Protein AF-A0A943V1W3-F1 (afdb_monomer)

Sequence (317 aa):
MARSIIDPITRIEGHLRAEMEVTDGVVTDAWVSGGCFRGMELVVRDRTPEDAAYIVQRICGVCPVSHAHASSIAAEKAYGISIPNNARIIRNLIEGSQFLHSHILWFYNLAGLDYVNPLNALSADAAAAYDLAGELGTPSTDFVGLQDRLKKFAENGQLSIFSGNWFDTGEYNLTPEADLILTAHYLEALQMQGKASEIAGLLGGKMPHIMTIVPGGTAFVPTEEKLDDLKGLVDELYNWVANTMIPDTLAVAKFYPEAATFGKGVGRYGAWGVFERPSMEMNDRYLPAGVLDENFNISDVDESKITEYVGRSWYEG

Mean predicted aligned error: 3.81 Å

InterPro domains:
  IPR001501 Nickel-dependent hydrogenase, large subunit [PF00374] (38-316)
  IPR018194 Nickel-dependent hydrogenase, large subunit, nickel binding site [PS00507] (38-63)
  IPR029014 [NiFe]-hydrogenase, large subunit [G3DSA:1.10.645.10] (1-317)
  IPR029014 [NiFe]-hydrogenase, large subunit [SSF56762] (5-317)
  IPR050867 [NiFe]/[NiFeSe] hydrogenase large subunit [PTHR42958] (2-316)

Foldseek 3Di:
DDKDKCFAPPLDPAGKIKIFDDDPNDTPDMDMDGPDDDPLVVVCPPPDLQVNLQSQLVVDQLQSLVSSVVSQVVNCVVVVADADPVLLVLSLQLNVLSVLLNVLCCCQVRCVLVAADLLLLLPDDLVVLCVVCVVLQADDDPLVVQSVVSVVCVVVVCVDVCPPHPNVVPPHQDHSSLNSLSVVVSVVSVVLSVLSQVLSCLSQVGGPRGDQRHHRGGPDDDDPVSVVVSVVSCVVSVVCCVRHVVSNVVVSCVRCVVVVVDDCPPQKDWDQEDSADPVSDSCHHPGGGWIQDNVRDTDHDDPVPDDDDDPVHPDDD

Solvent-accessible surface area (backbone atoms only — not comparable to full-atom values): 17931 Å² total; per-residue (Å²): 118,46,81,49,75,42,74,74,50,72,70,62,86,81,45,42,34,42,37,35,37,32,45,97,92,38,79,78,46,76,47,78,45,78,70,72,85,83,54,64,79,65,69,43,57,96,49,55,55,55,57,34,11,57,55,47,15,70,76,32,78,80,62,13,60,62,38,23,49,55,39,16,53,52,41,17,62,76,69,71,55,81,55,54,71,67,31,52,52,51,51,37,51,40,49,48,22,47,51,51,20,46,51,46,42,39,50,38,76,35,52,29,66,81,60,43,42,67,74,50,17,65,74,34,53,54,69,57,27,52,55,48,23,61,76,53,54,31,71,78,74,68,52,59,62,48,40,56,50,48,46,56,42,57,74,66,70,66,49,66,94,59,55,91,64,73,78,84,72,75,81,64,63,59,51,29,30,54,14,41,55,52,45,50,49,42,62,51,40,63,55,53,27,47,52,22,36,46,52,21,16,73,57,16,76,32,60,71,61,53,71,23,59,36,53,74,34,54,74,60,76,88,47,73,69,58,51,52,52,47,48,55,56,50,53,53,53,50,51,45,41,66,42,35,56,51,26,47,54,54,45,54,47,70,55,43,64,68,61,80,77,54,84,76,75,88,51,60,50,76,37,70,40,49,49,72,38,97,81,67,41,56,84,46,27,76,40,61,39,27,28,32,42,76,83,67,49,79,42,79,70,59,77,89,75,68,82,88,85,41,96,90,48,101,58,90,129

pLDDT: mean 95.8, std 2.93, range [66.75, 98.62]

Secondary structure (DSSP, 8-state):
-EEEEE-SPPSSSS-EEEEEEEETTEEEEEEEEE-----HHHHTTT--HHHHHHHGGGG-SSSHHHHHHHHHHHHHHHHT----HHHHHHHHHHHHHHHHHHHHIIIIIIIGGGT--TTGGGG--HHHHHHHHHHHTPPP--HHHHHHHHHHHHHT---GGGTT--TTSS-----HHHHHHHHHHHHHHHHHHHHHHHHHHHHHSSSSS-SSEETTEES----HHHHHHHHHHHHHHHHHIIIIIHHHHHHHHHH-GGGGGS--TTS-EEEEEEEE-TT--TTSEEEEEEEE-TT--EE---GGG-----TTTTS--

Nearest PDB structures (foldseek):
  7nem-assembly1_L-2  TM=9.477E-01  e=7.601E-22  Escherichia coli K-12
  6gam-assembly1_M  TM=9.491E-01  e=1.658E-21  Escherichia coli K-12
  6g7m-assembly1_M  TM=9.453E-01  e=1.214E-21  Escherichia coli K-12
  5xvb-assembly1_L  TM=9.377E-01  e=2.150E-21  Citrobacter sp. S-77
  6en9-assembly1_M  TM=9.372E-01  e=3.260E-21  Escherichia coli

Radius of gyration: 22.61 Å; Cα contacts (8 Å, |Δi|>4): 426; chains: 1; bounding box: 56×53×53 Å

Organism: NCBI:txid626934

Structure (mmCIF, N/CA/C/O backbone):
data_AF-A0A943V1W3-F1
#
_entry.id   AF-A0A943V1W3-F1
#
loop_
_atom_site.group_PDB
_atom_site.id
_atom_site.type_symbol
_atom_site.label_atom_id
_atom_site.label_alt_id
_atom_site.label_comp_id
_atom_site.label_asym_id
_atom_site.label_entity_id
_atom_site.label_seq_id
_atom_site.pdbx_PDB_ins_code
_atom_site.Cartn_x
_atom_site.Cartn_y
_atom_site.Cartn_z
_atom_site.occupancy
_atom_site.B_iso_or_equiv
_atom_site.auth_seq_id
_atom_site.auth_comp_id
_atom_site.auth_asym_id
_atom_site.auth_atom_id
_atom_site.pdbx_PDB_model_num
ATOM 1 N N . MET A 1 1 ? -1.996 -29.684 -20.821 1.00 66.75 1 MET A N 1
ATOM 2 C CA . MET A 1 1 ? -2.261 -29.363 -19.409 1.00 66.75 1 MET A CA 1
ATOM 3 C C . MET A 1 1 ? -0.967 -29.514 -18.626 1.00 66.75 1 MET A C 1
ATOM 5 O O . MET A 1 1 ? -0.444 -30.620 -18.532 1.00 66.75 1 MET A O 1
ATOM 9 N N . ALA A 1 2 ? -0.425 -28.405 -18.138 1.00 84.56 2 ALA A N 1
ATOM 10 C CA . ALA A 1 2 ? 0.685 -28.366 -17.195 1.00 84.56 2 ALA A CA 1
ATOM 11 C C . ALA A 1 2 ? 0.153 -27.887 -15.838 1.00 84.56 2 ALA A C 1
ATOM 13 O O . ALA A 1 2 ? -0.726 -27.030 -15.799 1.00 84.56 2 ALA A O 1
ATOM 14 N N . ARG A 1 3 ? 0.670 -28.439 -14.737 1.00 92.50 3 ARG A N 1
ATOM 15 C CA . ARG A 1 3 ? 0.405 -27.925 -13.389 1.00 92.50 3 ARG A CA 1
ATOM 16 C C . ARG A 1 3 ? 1.580 -27.050 -12.980 1.00 92.50 3 ARG A C 1
ATOM 18 O O . ARG A 1 3 ? 2.700 -27.552 -12.899 1.00 92.50 3 ARG A O 1
ATOM 25 N N . SER A 1 4 ? 1.316 -25.777 -12.721 1.00 95.31 4 SER A N 1
ATOM 26 C CA . SER A 1 4 ? 2.311 -24.816 -12.245 1.00 95.31 4 SER A CA 1
ATOM 27 C C . SER A 1 4 ? 2.032 -24.476 -10.787 1.00 95.31 4 SER A C 1
ATOM 29 O O . SER A 1 4 ? 0.879 -24.391 -10.366 1.00 95.31 4 SER A O 1
ATOM 31 N N . ILE A 1 5 ? 3.093 -24.317 -10.002 1.00 97.31 5 ILE A N 1
ATOM 32 C CA . ILE A 1 5 ? 3.014 -24.025 -8.570 1.00 97.31 5 ILE A CA 1
ATOM 33 C C . ILE A 1 5 ? 3.945 -22.850 -8.292 1.00 97.31 5 ILE A C 1
ATOM 35 O O . ILE A 1 5 ? 5.113 -22.893 -8.673 1.00 97.31 5 ILE A O 1
ATOM 39 N N . ILE A 1 6 ? 3.425 -21.829 -7.616 1.00 96.75 6 ILE A N 1
ATOM 40 C CA . ILE A 1 6 ? 4.194 -20.694 -7.108 1.00 96.75 6 ILE A CA 1
ATOM 41 C C . ILE A 1 6 ? 4.138 -20.760 -5.583 1.00 96.75 6 ILE A C 1
ATOM 43 O O . ILE A 1 6 ? 3.105 -20.486 -4.966 1.00 96.75 6 ILE A O 1
ATOM 47 N N . ASP A 1 7 ? 5.253 -21.190 -4.998 1.00 96.81 7 ASP A N 1
ATOM 48 C CA . ASP A 1 7 ? 5.443 -21.343 -3.559 1.00 96.81 7 ASP A CA 1
ATOM 49 C C . ASP A 1 7 ? 6.944 -21.175 -3.240 1.00 96.81 7 ASP A C 1
ATOM 51 O O . ASP A 1 7 ? 7.742 -22.039 -3.621 1.00 96.81 7 ASP A O 1
ATOM 55 N N . PRO A 1 8 ? 7.366 -20.065 -2.611 1.00 96.06 8 PRO A N 1
ATOM 56 C CA . PRO A 1 8 ? 6.530 -19.006 -2.043 1.00 96.06 8 PRO A CA 1
ATOM 57 C C . PRO A 1 8 ? 6.023 -17.999 -3.089 1.00 96.06 8 PRO A C 1
ATOM 59 O O . PRO A 1 8 ? 6.731 -17.669 -4.041 1.00 96.06 8 PRO A O 1
ATOM 62 N N . ILE A 1 9 ? 4.844 -17.415 -2.852 1.00 97.06 9 ILE A N 1
ATOM 63 C CA . ILE A 1 9 ? 4.505 -16.108 -3.436 1.00 97.06 9 ILE A CA 1
ATOM 64 C C . ILE A 1 9 ? 5.273 -15.039 -2.654 1.00 97.06 9 ILE A C 1
ATOM 66 O O . ILE A 1 9 ? 5.109 -14.904 -1.442 1.00 97.06 9 ILE A O 1
ATOM 70 N N . THR A 1 10 ? 6.149 -14.309 -3.342 1.00 96.62 10 THR A N 1
ATOM 71 C CA . THR A 1 10 ? 6.979 -13.246 -2.757 1.00 96.62 10 THR A CA 1
ATOM 72 C C . THR A 1 10 ? 6.355 -11.866 -2.978 1.00 96.62 10 THR A C 1
ATOM 74 O O . THR A 1 10 ? 5.346 -11.744 -3.667 1.00 96.62 10 THR A O 1
ATOM 77 N N . ARG A 1 11 ? 6.938 -10.820 -2.364 1.00 96.81 11 ARG A N 1
ATOM 78 C CA . ARG A 1 11 ? 6.432 -9.427 -2.410 1.00 96.81 11 ARG A CA 1
ATOM 79 C C . ARG A 1 11 ? 4.976 -9.285 -1.938 1.00 96.81 11 ARG A C 1
ATOM 81 O O . ARG A 1 11 ? 4.245 -8.403 -2.370 1.00 96.81 11 ARG A O 1
ATOM 88 N N . ILE A 1 12 ? 4.586 -10.121 -0.982 1.00 97.56 12 ILE A N 1
ATOM 89 C CA . ILE A 1 12 ? 3.339 -10.023 -0.222 1.00 97.56 12 ILE A CA 1
ATOM 90 C C . ILE A 1 12 ? 3.652 -10.085 1.274 1.00 97.56 12 ILE A C 1
ATOM 92 O O . ILE A 1 12 ? 4.764 -10.441 1.673 1.00 97.56 12 ILE A O 1
ATOM 96 N N . GLU A 1 13 ? 2.667 -9.768 2.108 1.00 97.69 13 GLU A N 1
ATOM 97 C CA . GLU A 1 13 ? 2.734 -10.100 3.530 1.00 97.69 13 GLU A CA 1
ATOM 98 C C . GLU A 1 13 ? 2.359 -11.574 3.746 1.00 97.69 13 GLU A C 1
ATOM 100 O O . GLU A 1 13 ? 1.448 -12.101 3.105 1.00 97.69 13 GLU A O 1
ATOM 105 N N . GLY A 1 14 ? 3.069 -12.240 4.657 1.00 96.81 14 GLY A N 1
ATOM 106 C CA . GLY A 1 14 ? 2.730 -13.586 5.099 1.00 96.81 14 GLY A CA 1
ATOM 107 C C . GLY A 1 14 ? 3.120 -14.697 4.122 1.00 96.81 14 GLY A C 1
ATOM 108 O O . GLY A 1 14 ? 4.175 -14.668 3.490 1.00 96.81 14 GLY A O 1
ATOM 109 N N . HIS A 1 15 ? 2.290 -15.741 4.084 1.00 98.12 15 HIS A N 1
ATOM 110 C CA . HIS A 1 15 ? 2.577 -16.991 3.385 1.00 98.12 15 HIS A CA 1
ATOM 111 C C . HIS A 1 15 ? 1.399 -17.371 2.501 1.00 98.12 15 HIS A C 1
ATOM 113 O O . HIS A 1 15 ? 0.306 -17.647 3.004 1.00 98.12 15 HIS A O 1
ATOM 119 N N . LEU A 1 16 ? 1.640 -17.429 1.197 1.00 98.25 16 LEU A N 1
ATOM 120 C CA . LEU A 1 16 ? 0.640 -17.804 0.213 1.00 98.25 16 LEU A CA 1
ATOM 121 C C . LEU A 1 16 ? 1.257 -18.747 -0.815 1.00 98.25 16 LEU A C 1
ATOM 123 O O . LEU A 1 16 ? 2.401 -18.570 -1.240 1.00 98.25 16 LEU A O 1
ATOM 127 N N . ARG A 1 17 ? 0.458 -19.729 -1.214 1.00 98.00 17 ARG A N 1
ATOM 128 C CA . ARG A 1 17 ? 0.755 -20.683 -2.274 1.00 98.00 17 ARG A CA 1
ATOM 129 C C . ARG A 1 17 ? -0.329 -20.575 -3.334 1.00 98.00 17 ARG A C 1
ATOM 131 O O . ARG A 1 17 ? -1.509 -20.631 -2.987 1.00 98.00 17 ARG A O 1
ATOM 138 N N . ALA A 1 18 ? 0.068 -20.472 -4.599 1.00 98.00 18 ALA A N 1
ATOM 139 C CA . ALA A 1 18 ? -0.842 -20.606 -5.732 1.00 98.00 18 ALA A CA 1
ATOM 140 C C . ALA A 1 18 ? -0.483 -21.841 -6.555 1.00 98.00 18 ALA A C 1
ATOM 142 O O . ALA A 1 18 ? 0.675 -22.067 -6.908 1.00 98.00 18 ALA A O 1
ATOM 143 N N . GLU A 1 19 ? -1.495 -22.627 -6.885 1.00 97.94 19 GLU A N 1
ATOM 144 C CA . GLU A 1 19 ? -1.411 -23.727 -7.833 1.00 97.94 19 GLU A CA 1
ATOM 145 C C . GLU A 1 19 ? -2.352 -23.445 -8.989 1.00 97.94 19 GLU A C 1
ATOM 147 O O . GLU A 1 19 ? -3.458 -22.958 -8.774 1.00 97.94 19 GLU A O 1
ATOM 152 N N . MET A 1 20 ? -1.927 -23.754 -10.207 1.00 97.75 20 MET A N 1
ATOM 153 C CA . MET A 1 20 ? -2.716 -23.490 -11.401 1.00 97.75 20 MET A CA 1
ATOM 154 C C . MET A 1 20 ? -2.598 -24.634 -12.402 1.00 97.75 20 MET A C 1
ATOM 156 O O . MET A 1 20 ? -1.524 -25.218 -12.586 1.00 97.75 20 MET A O 1
ATOM 160 N N . GLU A 1 21 ? -3.703 -24.935 -13.070 1.00 97.88 21 GLU A N 1
ATOM 161 C CA . GLU A 1 21 ? -3.710 -25.739 -14.286 1.00 97.88 21 GLU A CA 1
ATOM 162 C C . GLU A 1 21 ? -3.635 -24.813 -15.494 1.00 97.88 21 GLU A C 1
ATOM 164 O O . GLU A 1 21 ? -4.409 -23.865 -15.608 1.00 97.88 21 GLU A O 1
ATOM 169 N N . VAL A 1 22 ? -2.700 -25.094 -16.401 1.00 96.50 22 VAL A N 1
ATOM 170 C CA . VAL A 1 22 ? -2.456 -24.292 -17.601 1.00 96.50 22 VAL A CA 1
ATOM 171 C C . VAL A 1 22 ? -2.647 -25.150 -18.845 1.00 96.50 22 VAL A C 1
ATOM 173 O O . VAL A 1 22 ? -2.014 -26.203 -19.009 1.00 96.50 22 VAL A O 1
ATOM 176 N N . THR A 1 23 ? -3.505 -24.689 -19.747 1.00 96.50 23 THR A N 1
ATOM 177 C CA . THR A 1 23 ? -3.749 -25.304 -21.053 1.00 96.50 23 THR A CA 1
ATOM 178 C C . THR A 1 23 ? -3.594 -24.244 -22.132 1.00 96.50 23 THR A C 1
ATOM 180 O O . THR A 1 23 ? -4.227 -23.199 -22.064 1.00 96.50 23 THR A O 1
ATOM 183 N N . ASP A 1 24 ? -2.699 -24.497 -23.091 1.00 93.75 24 ASP A N 1
ATOM 184 C CA . ASP A 1 24 ? -2.403 -23.599 -24.215 1.00 93.75 24 ASP A CA 1
ATOM 185 C C . ASP A 1 24 ? -2.078 -22.154 -23.789 1.00 93.75 24 ASP A C 1
ATOM 187 O O . ASP A 1 24 ? -2.522 -21.186 -24.397 1.00 93.75 24 ASP A O 1
ATOM 191 N N . GLY A 1 25 ? -1.305 -22.015 -22.705 1.00 89.62 25 GLY A N 1
ATOM 192 C CA . GLY A 1 25 ? -0.905 -20.717 -22.147 1.00 89.62 25 GLY A CA 1
ATOM 193 C C . GLY A 1 25 ? -1.975 -20.024 -21.296 1.00 89.62 25 GLY A C 1
ATOM 194 O O . GLY A 1 25 ? -1.708 -18.962 -20.747 1.00 89.62 25 GLY A O 1
ATOM 195 N N . VAL A 1 26 ? -3.160 -20.620 -21.135 1.00 92.75 26 VAL A N 1
ATOM 196 C CA . VAL A 1 26 ? -4.273 -20.057 -20.359 1.00 92.75 26 VAL A CA 1
ATOM 197 C C . VAL A 1 26 ? -4.463 -20.834 -19.059 1.00 92.75 26 VAL A C 1
ATOM 199 O O . VAL A 1 26 ? -4.503 -22.066 -19.062 1.00 92.75 26 VAL A O 1
ATOM 202 N N . VAL A 1 27 ? -4.607 -20.116 -17.941 1.00 95.19 27 VAL A N 1
ATOM 203 C CA . VAL A 1 27 ? -4.983 -20.710 -16.650 1.00 95.19 27 VAL A CA 1
ATOM 204 C C . VAL A 1 27 ? -6.441 -21.172 -16.715 1.00 95.19 27 VAL A C 1
ATOM 206 O O . VAL A 1 27 ? -7.343 -20.358 -16.903 1.00 95.19 27 VAL A O 1
ATOM 209 N N . THR A 1 28 ? -6.673 -22.476 -16.570 1.00 96.06 28 THR A N 1
ATOM 210 C CA . THR A 1 28 ? -8.010 -23.094 -16.619 1.00 96.06 28 THR A CA 1
ATOM 211 C C . THR A 1 28 ? -8.589 -23.391 -15.243 1.00 96.06 28 THR A C 1
ATOM 213 O O . THR A 1 28 ? -9.807 -23.464 -15.110 1.00 96.06 28 THR A O 1
ATOM 216 N N . ASP A 1 29 ? -7.737 -23.551 -14.231 1.00 96.75 29 ASP A N 1
ATOM 217 C CA . ASP A 1 29 ? -8.142 -23.681 -12.831 1.00 96.75 29 ASP A CA 1
ATOM 218 C C . ASP A 1 29 ? -7.030 -23.150 -11.914 1.00 96.75 29 ASP A C 1
ATOM 220 O O . ASP A 1 29 ? -5.855 -23.145 -12.301 1.00 96.75 29 ASP A O 1
ATOM 224 N N . ALA A 1 30 ? -7.394 -22.679 -10.722 1.00 96.38 30 ALA A N 1
ATOM 225 C CA . ALA A 1 30 ? -6.460 -22.116 -9.756 1.00 96.38 30 ALA A CA 1
ATOM 226 C C . ALA A 1 30 ? -6.895 -22.371 -8.307 1.00 96.38 30 ALA A C 1
ATOM 228 O O . ALA A 1 30 ? -8.057 -22.204 -7.935 1.00 96.38 30 ALA A O 1
ATOM 229 N N . TRP A 1 31 ? -5.924 -22.696 -7.457 1.00 97.06 31 TRP A N 1
ATOM 230 C CA . TRP A 1 31 ? -6.098 -22.884 -6.021 1.00 97.06 31 TRP A CA 1
ATOM 231 C C . TRP A 1 31 ? -5.124 -21.993 -5.273 1.00 97.06 31 TRP A C 1
ATOM 233 O O . TRP A 1 31 ? -3.925 -21.999 -5.548 1.00 97.06 31 TRP A O 1
ATOM 243 N N . VAL A 1 32 ? -5.644 -21.254 -4.299 1.00 96.75 32 VAL A N 1
ATOM 244 C CA . VAL A 1 32 ? -4.858 -20.366 -3.446 1.00 96.75 32 VAL A CA 1
ATOM 245 C C . VAL A 1 32 ? -4.997 -20.833 -2.005 1.00 96.75 32 VAL A C 1
ATOM 247 O O . VAL A 1 32 ? -6.110 -20.967 -1.499 1.00 96.75 32 VAL A O 1
ATOM 250 N N . SER A 1 33 ? -3.864 -21.070 -1.349 1.00 97.25 33 SER A N 1
ATOM 251 C CA . SER A 1 33 ? -3.804 -21.623 0.004 1.00 97.25 33 SER A CA 1
ATOM 252 C C . SER A 1 33 ? -2.963 -20.728 0.908 1.00 97.25 33 SER A C 1
ATOM 254 O O . SER A 1 33 ? -1.797 -20.456 0.612 1.00 97.25 33 SER A O 1
ATOM 256 N N . GLY A 1 34 ? -3.544 -20.290 2.027 1.00 96.56 34 GLY A N 1
ATOM 257 C CA . GLY A 1 34 ? -2.823 -19.571 3.078 1.00 96.56 34 GLY A CA 1
ATOM 258 C C . GLY A 1 34 ? -1.914 -20.515 3.866 1.00 96.56 34 GLY A C 1
ATOM 259 O O . GLY A 1 34 ? -2.354 -21.561 4.335 1.00 96.56 34 GLY A O 1
ATOM 260 N N . GLY A 1 35 ? -0.642 -20.152 4.017 1.00 92.31 35 GLY A N 1
ATOM 261 C CA . GLY A 1 35 ? 0.382 -20.996 4.644 1.00 92.31 35 GLY A CA 1
ATOM 262 C C . GLY A 1 35 ? 0.617 -20.736 6.134 1.00 92.31 35 GLY A C 1
ATOM 263 O O . GLY A 1 35 ? 1.568 -21.274 6.694 1.00 92.31 35 GLY A O 1
ATOM 264 N N . CYS A 1 36 ? -0.183 -19.884 6.783 1.00 94.94 36 CYS A N 1
ATOM 265 C CA . CYS A 1 36 ? 0.060 -19.455 8.160 1.00 94.94 36 CYS A CA 1
ATOM 266 C C . CYS A 1 36 ? -1.232 -19.287 8.960 1.00 94.94 36 CYS A C 1
ATOM 268 O O . CYS A 1 36 ? -2.195 -18.683 8.497 1.00 94.94 36 CYS A O 1
ATOM 270 N N . PHE A 1 37 ? -1.210 -19.771 10.202 1.00 96.88 37 PHE A N 1
ATOM 271 C CA . PHE A 1 37 ? -2.255 -19.556 11.194 1.00 96.88 37 PHE A CA 1
ATOM 272 C C . PHE A 1 37 ? -1.619 -19.285 12.558 1.00 96.88 37 PHE A C 1
ATOM 274 O O . PHE A 1 37 ? -0.699 -19.985 12.978 1.00 96.88 37 PHE A O 1
ATOM 281 N N . ARG A 1 38 ? -2.121 -18.264 13.260 1.00 97.81 38 ARG A N 1
ATOM 282 C CA . ARG A 1 38 ? -1.676 -17.902 14.620 1.00 97.81 38 ARG A CA 1
ATOM 283 C C . ARG A 1 38 ? -2.795 -17.909 15.660 1.00 97.81 38 ARG A C 1
ATOM 285 O O . ARG A 1 38 ? -2.503 -17.805 16.845 1.00 97.81 38 ARG A O 1
ATOM 292 N N . GLY A 1 39 ? -4.056 -18.022 15.233 1.00 96.81 39 GLY A N 1
ATOM 293 C CA . GLY A 1 39 ? -5.212 -18.105 16.129 1.00 96.81 39 GLY A CA 1
ATOM 294 C C . GLY A 1 39 ? -5.430 -16.875 17.002 1.00 96.81 39 GLY A C 1
ATOM 295 O O . GLY A 1 39 ? -5.694 -17.026 18.190 1.00 96.81 39 GLY A O 1
ATOM 296 N N . MET A 1 40 ? -5.326 -15.662 16.446 1.00 97.12 40 MET A N 1
ATOM 297 C CA . MET A 1 40 ? -5.446 -14.434 17.247 1.00 97.12 40 MET A CA 1
ATOM 298 C C . MET A 1 40 ? -6.794 -14.326 17.977 1.00 97.12 40 MET A C 1
ATOM 300 O O . MET A 1 40 ? -6.838 -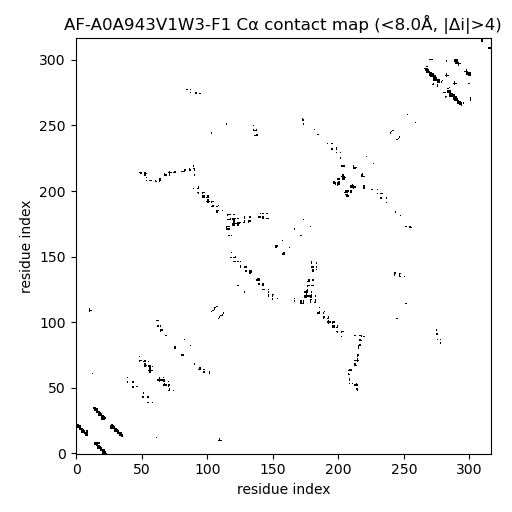13.856 19.107 1.00 97.12 40 MET A O 1
ATOM 304 N N . GLU A 1 41 ? -7.868 -14.847 17.383 1.00 97.12 41 GLU A N 1
ATOM 305 C CA . GLU A 1 41 ? -9.197 -14.972 18.002 1.00 97.12 41 GLU A CA 1
ATOM 306 C C . GLU A 1 41 ? -9.175 -15.818 19.282 1.00 97.12 41 GLU A C 1
ATOM 308 O O . GLU A 1 41 ? -9.896 -15.534 20.234 1.00 97.12 41 GLU A O 1
ATOM 313 N N . LEU A 1 42 ? -8.327 -16.851 19.328 1.00 97.31 42 LEU A N 1
ATOM 314 C CA . LEU A 1 42 ? -8.117 -17.679 20.517 1.00 97.31 42 LEU A CA 1
ATOM 315 C C . LEU A 1 42 ? -7.296 -16.923 21.564 1.00 97.31 42 LEU A C 1
ATOM 317 O O . LEU A 1 42 ? -7.582 -17.017 22.754 1.00 97.31 42 LEU A O 1
ATOM 321 N N . VAL A 1 43 ? -6.288 -16.167 21.121 1.00 97.88 43 VAL A N 1
ATOM 322 C CA . VAL A 1 43 ? -5.372 -15.411 21.992 1.00 97.88 43 VAL A CA 1
ATOM 323 C C . VAL A 1 43 ? -6.099 -14.316 22.775 1.00 97.88 43 VAL A C 1
ATOM 325 O O . VAL A 1 43 ? -5.743 -14.050 23.928 1.00 97.88 43 VAL A O 1
ATOM 328 N N . VAL A 1 44 ? -7.103 -13.683 22.163 1.00 97.62 44 VAL A N 1
ATOM 329 C CA . VAL A 1 44 ? -7.875 -12.598 22.789 1.00 97.62 44 VAL A CA 1
ATOM 330 C C . VAL A 1 44 ? -9.025 -13.079 23.674 1.00 97.62 44 VAL A C 1
ATOM 332 O O . VAL A 1 44 ? -9.665 -12.252 24.321 1.00 97.62 44 VAL A O 1
ATOM 335 N N . ARG A 1 45 ? -9.281 -14.393 23.760 1.00 97.69 45 ARG A N 1
ATOM 336 C CA . ARG A 1 45 ? -10.256 -14.932 24.720 1.00 97.69 45 ARG A CA 1
ATOM 337 C C . ARG A 1 45 ? -9.856 -14.550 26.142 1.00 97.69 45 ARG A C 1
ATOM 339 O O . ARG A 1 45 ? -8.679 -14.601 26.497 1.00 97.69 45 ARG A O 1
ATOM 346 N N . ASP A 1 46 ? -10.850 -14.151 26.929 1.00 96.44 46 ASP A N 1
ATOM 347 C CA . ASP A 1 46 ? -10.704 -13.745 28.332 1.00 96.44 46 ASP A CA 1
ATOM 348 C C . ASP A 1 46 ? -9.719 -12.579 28.568 1.00 96.44 46 ASP A C 1
ATOM 350 O O . ASP A 1 46 ? -9.275 -12.342 29.694 1.00 96.44 46 ASP A O 1
ATOM 354 N N . ARG A 1 47 ? -9.373 -11.824 27.516 1.00 97.25 47 ARG A N 1
ATOM 355 C CA . ARG A 1 47 ? -8.625 -10.564 27.617 1.00 97.25 47 ARG A CA 1
ATOM 356 C C . ARG A 1 47 ? -9.585 -9.402 27.803 1.00 97.25 47 ARG A C 1
ATOM 358 O O . ARG A 1 47 ? -10.717 -9.439 27.322 1.00 97.25 47 ARG A O 1
ATOM 365 N N . THR A 1 48 ? -9.123 -8.348 28.469 1.00 97.06 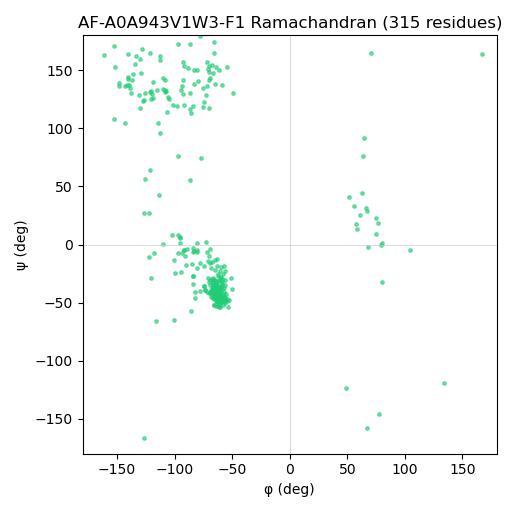48 THR A N 1
ATOM 366 C CA . THR A 1 48 ? -9.899 -7.107 28.493 1.00 97.06 48 THR A CA 1
ATOM 367 C C . THR A 1 48 ? -9.876 -6.465 27.100 1.00 97.06 48 THR A C 1
ATOM 369 O O . THR A 1 48 ? -8.929 -6.692 26.336 1.00 97.06 48 THR A O 1
ATOM 372 N N . PRO A 1 49 ? -10.886 -5.667 26.722 1.00 96.06 49 PRO A N 1
ATOM 373 C CA . PRO A 1 49 ? -10.901 -5.048 25.399 1.00 96.06 49 PRO A CA 1
ATOM 374 C C . PRO A 1 49 ? -9.738 -4.083 25.130 1.00 96.06 49 PRO A C 1
ATOM 376 O O . PRO A 1 49 ? -9.337 -3.915 23.978 1.00 96.06 49 PRO A O 1
ATOM 379 N N . GLU A 1 50 ? -9.155 -3.487 26.170 1.00 94.81 50 GLU A N 1
ATOM 380 C CA . GLU A 1 50 ? -7.937 -2.678 26.070 1.00 94.81 50 GLU A CA 1
ATOM 381 C C . GLU A 1 50 ? -6.733 -3.537 25.667 1.00 94.81 50 GLU A C 1
ATOM 383 O O . GLU A 1 50 ? -6.011 -3.191 24.730 1.00 94.81 50 GLU A O 1
ATOM 388 N N . ASP A 1 51 ? -6.550 -4.689 26.318 1.00 96.81 51 ASP A N 1
ATOM 389 C CA . ASP A 1 51 ? -5.504 -5.648 25.959 1.00 96.81 51 ASP A CA 1
ATOM 390 C C . ASP A 1 51 ? -5.728 -6.203 24.547 1.00 96.81 51 ASP A C 1
ATOM 392 O O . ASP A 1 51 ? -4.785 -6.302 23.757 1.00 96.81 51 ASP A O 1
ATOM 396 N N . ALA A 1 52 ? -6.978 -6.524 24.199 1.00 97.38 52 ALA A N 1
ATOM 397 C CA . ALA A 1 52 ? -7.337 -7.019 22.874 1.00 97.38 52 ALA A CA 1
ATOM 398 C C . ALA A 1 52 ? -6.923 -6.027 21.776 1.00 97.38 52 ALA A C 1
ATOM 400 O O . ALA A 1 52 ? -6.271 -6.439 20.814 1.00 97.38 52 ALA A O 1
ATOM 401 N N . ALA A 1 53 ? -7.186 -4.726 21.958 1.00 96.25 53 ALA A N 1
ATOM 402 C CA . ALA A 1 53 ? -6.815 -3.682 21.001 1.00 96.25 53 ALA A CA 1
ATOM 403 C C . ALA A 1 53 ? -5.300 -3.590 20.752 1.00 96.25 53 ALA A C 1
ATOM 405 O O . ALA A 1 53 ? -4.877 -3.238 19.650 1.00 96.25 53 ALA A O 1
ATOM 406 N N . TYR A 1 54 ? -4.459 -3.951 21.725 1.00 96.75 54 TYR A N 1
ATOM 407 C CA . TYR A 1 54 ? -3.013 -4.055 21.515 1.00 96.75 54 TYR A CA 1
ATOM 408 C C . TYR A 1 54 ? -2.597 -5.384 20.889 1.00 96.75 54 TYR A C 1
ATOM 410 O O . TYR A 1 54 ? -1.730 -5.405 20.008 1.00 96.75 54 TYR A O 1
ATOM 418 N N . ILE A 1 55 ? -3.192 -6.492 21.324 1.00 97.75 55 ILE A N 1
ATOM 419 C CA . ILE A 1 55 ? -2.854 -7.838 20.851 1.00 97.75 55 ILE A CA 1
ATOM 420 C C . ILE A 1 55 ? -3.161 -7.975 19.356 1.00 97.75 55 ILE A C 1
ATOM 422 O O . ILE A 1 55 ? -2.288 -8.370 18.583 1.00 97.75 55 ILE A O 1
ATOM 426 N N . VAL A 1 56 ? -4.359 -7.584 18.918 1.00 97.88 56 VAL A N 1
ATOM 427 C CA . VAL A 1 56 ? -4.812 -7.772 17.527 1.00 97.88 56 VAL A CA 1
ATOM 428 C C . VAL A 1 56 ? -4.057 -6.923 16.511 1.00 97.88 56 VAL A C 1
ATOM 430 O O . VAL A 1 56 ? -3.976 -7.302 15.349 1.00 97.88 56 VAL A O 1
ATOM 433 N N . GLN A 1 57 ? -3.387 -5.845 16.923 1.00 97.38 57 GLN A N 1
ATOM 434 C CA . GLN A 1 57 ? -2.452 -5.142 16.035 1.00 97.38 57 GLN A CA 1
ATOM 435 C C . GLN A 1 57 ? -1.337 -6.049 15.527 1.00 97.38 57 GLN A C 1
ATOM 437 O O . GLN A 1 57 ? -0.767 -5.781 14.478 1.00 97.38 57 GLN A O 1
ATOM 442 N N . ARG A 1 58 ? -0.999 -7.113 16.265 1.00 97.81 58 ARG A N 1
ATOM 443 C CA . ARG A 1 58 ? 0.034 -8.070 15.863 1.00 97.81 58 ARG A CA 1
ATOM 444 C C . ARG A 1 58 ? -0.507 -9.078 14.858 1.00 97.81 58 ARG A C 1
ATOM 446 O O . ARG A 1 58 ? 0.252 -9.939 14.430 1.00 97.81 58 ARG A O 1
ATOM 453 N N . ILE A 1 59 ? -1.776 -8.986 14.443 1.00 98.31 59 ILE A N 1
ATOM 454 C CA . ILE A 1 59 ? -2.270 -9.722 13.275 1.00 98.31 59 ILE A CA 1
ATOM 455 C C . ILE A 1 59 ? -1.464 -9.318 12.041 1.00 98.31 59 ILE A C 1
ATOM 457 O O . ILE A 1 59 ? -1.088 -10.199 11.285 1.00 98.31 59 ILE A O 1
ATOM 461 N N . CYS A 1 60 ? -1.094 -8.052 11.872 1.00 98.19 60 CYS A N 1
ATOM 462 C CA . CYS A 1 60 ? -0.274 -7.658 10.734 1.00 98.19 60 CYS A CA 1
ATOM 463 C C . CYS A 1 60 ? 0.646 -6.490 11.089 1.00 98.19 60 CYS A C 1
ATOM 465 O O . CYS A 1 60 ? 0.217 -5.531 11.722 1.00 98.19 60 CYS A O 1
ATOM 467 N N . GLY A 1 61 ? 1.911 -6.559 10.668 1.00 97.25 61 GLY A N 1
ATOM 468 C CA . GLY A 1 61 ? 2.861 -5.445 10.774 1.00 97.25 61 GLY A CA 1
ATOM 469 C C . GLY A 1 61 ? 2.707 -4.399 9.665 1.00 97.25 61 GLY A C 1
ATOM 470 O O . GLY A 1 61 ? 3.107 -3.255 9.866 1.00 97.25 61 GLY A O 1
ATOM 471 N N . VAL A 1 62 ? 2.080 -4.766 8.540 1.00 97.50 62 VAL A N 1
ATOM 472 C CA . VAL A 1 62 ? 1.811 -3.868 7.403 1.00 97.50 62 VAL A CA 1
ATOM 473 C C . VAL A 1 62 ? 0.560 -3.025 7.652 1.00 97.50 62 VAL A C 1
ATOM 475 O O . VAL A 1 62 ? 0.626 -1.808 7.521 1.00 97.50 62 VAL A O 1
ATOM 478 N N . CYS A 1 63 ? -0.545 -3.627 8.115 1.00 97.50 63 CYS A N 1
ATOM 479 C CA . CYS A 1 63 ? -1.804 -2.933 8.430 1.00 97.50 63 CYS A CA 1
ATOM 480 C C . CYS A 1 63 ? -2.202 -2.911 9.936 1.00 97.50 63 CYS A C 1
ATOM 482 O O . CYS A 1 63 ? -3.378 -3.082 10.258 1.00 97.50 63 CYS A O 1
ATOM 484 N N . PRO A 1 64 ? -1.292 -2.668 10.910 1.00 97.94 64 PRO A N 1
ATOM 485 C CA . PRO A 1 64 ? -1.622 -2.786 12.336 1.00 97.94 64 PRO A CA 1
ATOM 486 C C . PRO A 1 64 ? -2.695 -1.818 12.842 1.00 97.94 64 PRO A C 1
ATOM 488 O O . PRO A 1 64 ? -3.469 -2.183 13.724 1.00 97.94 64 PRO A O 1
ATOM 491 N N . VAL A 1 65 ? -2.737 -0.588 12.321 1.00 98.00 65 VAL A N 1
ATOM 492 C CA . VAL A 1 65 ? -3.655 0.463 12.796 1.00 98.00 65 VAL A CA 1
ATOM 493 C C . VAL A 1 65 ? -5.115 0.039 12.638 1.00 98.00 65 VAL A C 1
ATOM 495 O O . VAL A 1 65 ? -5.881 0.143 13.595 1.00 98.00 65 VAL A O 1
ATOM 498 N N . SER A 1 66 ? -5.477 -0.524 11.485 1.00 97.25 66 SER A N 1
ATOM 499 C CA . SER A 1 66 ? -6.851 -0.928 11.188 1.00 97.25 66 SER A CA 1
ATOM 500 C C . SER A 1 66 ? -7.352 -1.998 12.166 1.00 97.25 66 SER A C 1
ATOM 502 O O . SER A 1 66 ? -8.499 -1.942 12.606 1.00 97.25 66 SER A O 1
ATOM 504 N N . HIS A 1 67 ? -6.481 -2.918 12.606 1.00 98.12 67 HIS A N 1
ATOM 505 C CA . HIS A 1 67 ? -6.819 -3.884 13.656 1.00 98.12 67 HIS A CA 1
ATOM 506 C C . HIS A 1 67 ? -7.052 -3.212 15.018 1.00 98.12 67 HIS A C 1
ATOM 508 O O . HIS A 1 67 ? -8.020 -3.547 15.705 1.00 98.12 67 HIS A O 1
ATOM 514 N N . ALA A 1 68 ? -6.207 -2.246 15.404 1.00 97.12 68 ALA A N 1
ATOM 515 C CA . ALA A 1 68 ? -6.400 -1.476 16.639 1.00 97.12 68 ALA A CA 1
ATOM 516 C C . ALA A 1 68 ? -7.738 -0.723 16.626 1.00 97.12 68 ALA A C 1
ATOM 518 O O . ALA A 1 68 ? -8.484 -0.746 17.610 1.00 97.12 68 ALA A O 1
ATOM 519 N N . HIS A 1 69 ? -8.039 -0.065 15.501 1.00 96.31 69 HIS A N 1
ATOM 520 C CA . HIS A 1 69 ? -9.279 0.672 15.291 1.00 96.31 69 HIS A CA 1
ATOM 521 C C . HIS A 1 69 ? -10.495 -0.230 15.373 1.00 96.31 69 HIS A C 1
ATOM 523 O O . HIS A 1 69 ? -11.377 0.040 16.185 1.00 96.31 69 HIS A O 1
ATOM 529 N N . ALA A 1 70 ? -10.527 -1.310 14.591 1.00 96.62 70 ALA A N 1
ATOM 530 C CA . ALA A 1 70 ? -11.653 -2.234 14.584 1.00 96.62 70 ALA A CA 1
ATOM 531 C C . ALA A 1 70 ? -11.929 -2.787 15.990 1.00 96.62 70 ALA A C 1
ATOM 533 O O . ALA A 1 70 ? -13.068 -2.759 16.452 1.00 96.62 70 ALA A O 1
ATOM 534 N N . SER A 1 71 ? -10.882 -3.194 16.716 1.00 97.75 71 SER A N 1
ATOM 535 C CA . SER A 1 71 ? -11.017 -3.704 18.083 1.00 97.75 71 SER A CA 1
ATOM 536 C C . SER A 1 71 ? -11.502 -2.648 19.073 1.00 97.75 71 SER A C 1
ATOM 538 O O . SER A 1 71 ? -12.333 -2.949 19.927 1.00 97.75 71 SER A O 1
ATOM 540 N N . SER A 1 72 ? -11.008 -1.411 18.972 1.00 97.31 72 SER A N 1
ATOM 541 C CA . SER A 1 72 ? -11.415 -0.331 19.878 1.00 97.31 72 SER A CA 1
ATOM 542 C C . SER A 1 72 ? -12.855 0.105 19.625 1.00 97.31 72 SER A C 1
ATOM 544 O O . SER A 1 72 ? -13.610 0.278 20.576 1.00 97.31 72 SER A O 1
ATOM 546 N N . ILE A 1 73 ? -13.260 0.211 18.356 1.00 95.88 73 ILE A N 1
ATOM 547 C CA . ILE A 1 73 ? -14.635 0.547 17.962 1.00 95.88 73 ILE A CA 1
ATOM 548 C C . ILE A 1 73 ? -15.601 -0.565 18.391 1.00 95.88 73 ILE A C 1
ATOM 550 O O . ILE A 1 73 ? -16.677 -0.274 18.910 1.00 95.88 73 ILE A O 1
ATOM 554 N N . ALA A 1 74 ? -15.225 -1.837 18.223 1.00 96.19 74 ALA A N 1
ATOM 555 C CA . ALA A 1 74 ? -16.039 -2.966 18.675 1.00 96.19 74 ALA A CA 1
ATOM 556 C C . ALA A 1 74 ? -16.251 -2.943 20.199 1.00 96.19 74 ALA A C 1
ATOM 558 O O . ALA A 1 74 ? -17.378 -3.090 20.673 1.00 96.19 74 ALA A O 1
ATOM 559 N N . ALA A 1 75 ? -15.186 -2.691 20.964 1.00 97.44 75 ALA A N 1
ATOM 560 C CA . ALA A 1 75 ? -15.254 -2.553 22.415 1.00 97.44 75 ALA A CA 1
ATOM 561 C C . ALA A 1 75 ? -16.117 -1.360 22.857 1.00 97.44 75 ALA A C 1
ATOM 563 O O . ALA A 1 75 ? -16.931 -1.479 23.769 1.00 97.44 75 ALA A O 1
ATOM 564 N N . GLU A 1 76 ? -15.969 -0.213 22.193 1.00 97.31 76 GLU A N 1
ATOM 565 C CA . GLU A 1 76 ? -16.752 0.993 22.467 1.00 97.31 76 GLU A CA 1
ATOM 566 C C . GLU A 1 76 ? -18.240 0.771 22.225 1.00 97.31 76 GLU A C 1
ATOM 568 O O . GLU A 1 76 ? -19.050 1.117 23.084 1.00 97.31 76 GLU A O 1
ATOM 573 N N . LYS A 1 77 ? -18.601 0.121 21.111 1.00 94.94 77 LYS A N 1
ATOM 574 C CA . LYS A 1 77 ? -19.984 -0.287 20.838 1.00 94.94 77 LYS A CA 1
ATOM 575 C C . LYS A 1 77 ? -20.511 -1.227 21.925 1.00 94.94 77 LYS A C 1
ATOM 577 O O . LYS A 1 77 ? -21.616 -1.015 22.417 1.00 94.94 77 LYS A O 1
ATOM 582 N N . ALA A 1 78 ? -19.722 -2.221 22.340 1.00 96.50 78 ALA A N 1
ATOM 583 C CA . ALA A 1 78 ? -20.119 -3.178 23.375 1.00 96.50 78 ALA A CA 1
ATOM 584 C C . ALA A 1 78 ? -20.332 -2.526 24.755 1.00 96.50 78 ALA A C 1
ATOM 586 O O . ALA A 1 78 ? -21.231 -2.925 25.493 1.00 96.50 78 ALA A O 1
ATOM 587 N N . TYR A 1 79 ? -19.534 -1.511 25.097 1.00 96.62 79 TYR A N 1
ATOM 588 C CA . TYR A 1 79 ? -19.639 -0.780 26.363 1.00 96.62 79 TYR A CA 1
ATOM 589 C C . TYR A 1 79 ? -20.542 0.460 26.315 1.00 96.62 79 TYR A C 1
ATOM 591 O O . TYR A 1 79 ? -20.757 1.089 27.351 1.00 96.62 79 TYR A O 1
ATOM 599 N N . GLY A 1 80 ? -21.076 0.830 25.148 1.00 96.25 80 GLY A N 1
ATOM 600 C CA . GLY A 1 80 ? -21.856 2.059 24.980 1.00 96.25 80 GLY A CA 1
ATOM 601 C C . GLY A 1 80 ? -21.025 3.334 25.169 1.00 96.25 80 GLY A C 1
ATOM 602 O O . GLY A 1 80 ? -21.536 4.344 25.650 1.00 96.25 80 GLY A O 1
ATOM 603 N N . ILE A 1 81 ? -19.735 3.289 24.829 1.00 96.25 81 ILE A N 1
ATOM 604 C CA . ILE A 1 81 ? -18.811 4.420 24.952 1.00 96.25 81 ILE A CA 1
ATOM 605 C C . ILE A 1 81 ? -18.884 5.279 23.688 1.00 96.25 81 ILE A C 1
ATOM 607 O O . ILE A 1 81 ? -18.727 4.788 22.574 1.00 96.25 81 ILE A O 1
ATOM 611 N N . SER A 1 82 ? -19.044 6.589 23.865 1.00 95.94 82 SER A N 1
ATOM 612 C CA . SER A 1 82 ? -18.866 7.577 22.798 1.00 95.94 82 SER A CA 1
ATOM 613 C C . SER A 1 82 ? -17.561 8.336 23.002 1.00 95.94 82 SER A C 1
ATOM 615 O O . SER A 1 82 ? -17.321 8.895 24.073 1.00 95.94 82 SER A O 1
ATOM 617 N N . ILE A 1 83 ? -16.716 8.374 21.972 1.00 96.88 83 ILE A N 1
ATOM 618 C CA . ILE A 1 83 ? -15.436 9.083 22.039 1.00 96.88 83 ILE A CA 1
ATOM 619 C C . ILE A 1 83 ? -15.611 10.583 21.749 1.00 96.88 83 ILE A C 1
ATOM 621 O O . ILE A 1 83 ? -16.471 10.966 20.953 1.00 96.88 83 ILE A O 1
ATOM 625 N N . PRO A 1 84 ? -14.769 11.461 22.322 1.00 95.94 84 PRO A N 1
ATOM 626 C CA . PRO A 1 84 ? -14.748 12.871 21.946 1.00 95.94 84 PRO A CA 1
ATOM 627 C C . PRO A 1 84 ? -14.388 13.069 20.466 1.00 95.94 84 PRO A C 1
ATOM 629 O O . PRO A 1 84 ? -13.568 12.339 19.907 1.00 95.94 84 PRO A O 1
ATOM 632 N N . ASN A 1 85 ? -14.904 14.134 19.845 1.00 96.31 85 ASN A N 1
ATOM 633 C CA . ASN A 1 85 ? -14.635 14.443 18.434 1.00 96.31 85 ASN A CA 1
ATOM 634 C C . ASN A 1 85 ? -13.132 14.573 18.110 1.00 96.31 85 ASN A C 1
ATOM 636 O O . ASN A 1 85 ? -12.695 14.161 17.038 1.00 96.31 85 ASN A O 1
ATOM 640 N N . ASN A 1 86 ? -12.325 15.091 19.038 1.00 95.94 86 ASN A N 1
ATOM 641 C CA . ASN A 1 86 ? -10.876 15.190 18.839 1.00 95.94 86 ASN A CA 1
ATOM 642 C C . ASN A 1 86 ? -10.215 13.807 18.750 1.00 95.94 86 ASN A C 1
ATOM 644 O O . ASN A 1 86 ? -9.333 13.609 17.919 1.00 95.94 86 ASN A O 1
ATOM 648 N N . ALA A 1 87 ? -10.679 12.832 19.541 1.00 96.94 87 ALA A N 1
ATOM 649 C CA . ALA A 1 87 ? -10.185 11.461 19.457 1.00 96.94 87 ALA A CA 1
ATOM 650 C C . ALA A 1 87 ? -10.546 10.821 18.110 1.00 96.94 87 ALA A C 1
ATOM 652 O O . ALA A 1 87 ? -9.692 10.186 17.497 1.00 96.94 87 ALA A O 1
ATOM 653 N N . ARG A 1 88 ? -11.766 11.054 17.601 1.00 97.38 88 ARG A N 1
ATOM 654 C CA . ARG A 1 88 ? -12.177 10.628 16.250 1.00 97.38 88 ARG A CA 1
ATOM 655 C C . ARG A 1 88 ? -11.253 11.198 15.170 1.00 97.38 88 ARG A C 1
ATOM 657 O O . ARG A 1 88 ? -10.817 10.467 14.288 1.00 97.38 88 ARG A O 1
ATOM 664 N N . ILE A 1 89 ? -10.941 12.494 15.239 1.00 97.50 89 ILE A N 1
ATOM 665 C CA . ILE A 1 89 ? -10.048 13.147 14.269 1.00 97.50 89 ILE A CA 1
ATOM 666 C C . ILE A 1 89 ? -8.652 12.521 14.316 1.00 97.50 89 ILE A C 1
ATOM 668 O O . ILE A 1 89 ? -8.129 12.150 13.272 1.00 97.50 89 ILE A O 1
ATOM 672 N N . ILE A 1 90 ? -8.071 12.346 15.507 1.00 97.44 90 ILE A N 1
ATOM 673 C CA . ILE A 1 90 ? -6.746 11.726 15.660 1.00 97.44 90 ILE A CA 1
ATOM 674 C C . ILE A 1 90 ? -6.743 10.292 15.118 1.00 97.44 90 ILE A C 1
ATOM 676 O O . ILE A 1 90 ? -5.831 9.933 14.381 1.00 97.44 90 ILE A O 1
ATOM 680 N N . ARG A 1 91 ? -7.780 9.494 15.405 1.00 97.50 91 ARG A N 1
ATOM 681 C CA . ARG A 1 91 ? -7.946 8.153 14.823 1.00 97.50 91 ARG A CA 1
ATOM 682 C C . ARG A 1 91 ? -7.950 8.192 13.297 1.00 97.50 91 ARG A C 1
ATOM 684 O O . ARG A 1 91 ? -7.178 7.477 12.669 1.00 97.50 91 ARG A O 1
ATOM 691 N N . ASN A 1 92 ? -8.731 9.086 12.693 1.00 98.06 92 ASN A N 1
ATOM 692 C CA . ASN A 1 92 ? -8.738 9.242 11.238 1.00 98.06 92 ASN A CA 1
ATOM 693 C C . ASN A 1 92 ? -7.361 9.636 10.685 1.00 98.06 92 ASN A C 1
ATOM 695 O O . ASN A 1 92 ? -6.975 9.135 9.636 1.00 98.06 92 ASN A O 1
ATOM 699 N N . LEU A 1 93 ? -6.613 10.500 11.376 1.00 97.69 93 LEU A N 1
ATOM 700 C CA . LEU A 1 93 ? -5.267 10.898 10.951 1.00 97.69 93 LEU A CA 1
ATOM 701 C C . LEU A 1 93 ? -4.270 9.730 11.027 1.00 97.69 93 LEU A C 1
ATOM 703 O O . LEU A 1 93 ? -3.470 9.565 10.110 1.00 97.69 93 LEU A O 1
ATOM 707 N N . ILE A 1 94 ? -4.350 8.890 12.067 1.00 97.94 94 ILE A N 1
ATOM 708 C CA . ILE A 1 94 ? -3.515 7.683 12.197 1.00 97.94 94 ILE A CA 1
ATOM 709 C C . ILE A 1 94 ? -3.888 6.634 11.134 1.00 97.94 94 ILE A C 1
ATOM 711 O O . ILE A 1 94 ? -3.010 6.010 10.545 1.00 97.94 94 ILE A O 1
ATOM 715 N N . GLU A 1 95 ? -5.180 6.434 10.851 1.00 97.88 95 GLU A N 1
ATOM 716 C CA . GLU A 1 95 ? -5.599 5.552 9.749 1.00 97.88 95 GLU A CA 1
ATOM 717 C C . GLU A 1 95 ? -5.136 6.121 8.400 1.00 97.88 95 GLU A C 1
ATOM 719 O O . GLU A 1 95 ? -4.687 5.379 7.535 1.00 97.88 95 GLU A O 1
ATOM 724 N N . GLY A 1 96 ? -5.179 7.445 8.230 1.00 97.75 96 GLY A N 1
ATOM 725 C CA . GLY A 1 96 ? -4.780 8.122 6.999 1.00 97.75 96 GLY A CA 1
ATOM 726 C C . GLY A 1 96 ? -3.291 7.961 6.711 1.00 97.75 96 GLY A C 1
ATOM 727 O O . GLY A 1 96 ? -2.909 7.668 5.580 1.00 97.75 96 GLY A O 1
ATOM 728 N N . SER A 1 97 ? -2.445 8.072 7.737 1.00 97.50 97 SER A N 1
ATOM 729 C CA . SER A 1 97 ? -1.012 7.824 7.584 1.00 97.50 97 SER A CA 1
ATOM 730 C C . SER A 1 97 ? -0.703 6.362 7.275 1.00 97.50 97 SER A C 1
ATOM 732 O O . SER A 1 97 ? 0.162 6.094 6.443 1.00 97.50 97 SER A O 1
ATOM 734 N N . GLN A 1 98 ? -1.454 5.418 7.852 1.00 97.06 98 GLN A N 1
ATOM 735 C CA . GLN A 1 98 ? -1.351 4.007 7.488 1.00 97.06 98 GLN A CA 1
ATOM 736 C C . GLN A 1 98 ? -1.778 3.744 6.038 1.00 97.06 98 GLN A C 1
ATOM 738 O O . GLN A 1 98 ? -1.119 2.983 5.331 1.00 97.06 98 GLN A O 1
ATOM 743 N N . PHE A 1 99 ? -2.860 4.377 5.579 1.00 97.19 99 PHE A N 1
ATOM 744 C CA . PHE A 1 99 ? -3.298 4.295 4.186 1.00 97.19 99 PHE A CA 1
ATOM 745 C C . PHE A 1 99 ? -2.178 4.738 3.246 1.00 97.19 99 PHE A C 1
ATOM 747 O O . PHE A 1 99 ? -1.819 3.990 2.337 1.00 97.19 99 PHE A O 1
ATOM 754 N N . LEU A 1 100 ? -1.582 5.904 3.512 1.00 97.31 100 LEU A N 1
ATOM 755 C CA . LEU A 1 100 ? -0.478 6.438 2.716 1.00 97.31 100 LEU A CA 1
ATOM 756 C C . LEU A 1 100 ? 0.740 5.507 2.745 1.00 97.31 100 LEU A C 1
ATOM 758 O O . LEU A 1 100 ? 1.219 5.112 1.686 1.00 97.31 100 LEU A O 1
ATOM 762 N N . HIS A 1 101 ? 1.194 5.088 3.930 1.00 98.12 101 HIS A N 1
ATOM 763 C CA . HIS A 1 101 ? 2.306 4.144 4.075 1.00 98.12 101 HIS A CA 1
ATOM 764 C C . HIS A 1 101 ? 2.066 2.865 3.260 1.00 98.12 101 HIS A C 1
ATOM 766 O O . HIS A 1 101 ? 2.892 2.494 2.426 1.00 98.12 101 HIS A O 1
ATOM 772 N N . SER A 1 102 ? 0.915 2.217 3.462 1.00 98.12 102 SER A N 1
ATOM 773 C CA . SER A 1 102 ? 0.614 0.929 2.842 1.00 98.12 102 SER A CA 1
ATOM 774 C C . SER A 1 102 ? 0.464 1.028 1.323 1.00 98.12 102 SER A C 1
ATOM 776 O O . SER A 1 102 ? 0.887 0.107 0.630 1.00 98.12 102 SER A O 1
ATOM 778 N N . HIS A 1 103 ? -0.119 2.107 0.791 1.00 98.31 103 HIS A N 1
ATOM 779 C CA . HIS A 1 103 ? -0.299 2.266 -0.658 1.00 98.31 103 HIS A CA 1
ATOM 780 C C . HIS A 1 103 ? 1.021 2.597 -1.361 1.00 98.31 103 HIS A C 1
ATOM 782 O O . HIS A 1 103 ? 1.285 2.047 -2.429 1.00 98.31 103 HIS A O 1
ATOM 788 N N . ILE A 1 104 ? 1.871 3.431 -0.751 1.00 98.62 104 ILE A N 1
ATOM 789 C CA . ILE A 1 104 ? 3.209 3.734 -1.280 1.00 98.62 104 ILE A CA 1
ATOM 790 C C . ILE A 1 104 ? 4.068 2.464 -1.285 1.00 98.62 104 ILE A C 1
ATOM 792 O O . ILE A 1 104 ? 4.647 2.117 -2.315 1.00 98.62 104 ILE A O 1
ATOM 796 N N . LEU A 1 105 ? 4.099 1.736 -0.159 1.00 98.19 105 LEU A N 1
ATOM 797 C CA . LEU A 1 105 ? 4.804 0.458 -0.045 1.00 98.19 105 LEU A CA 1
ATOM 798 C C . LEU A 1 105 ? 4.314 -0.540 -1.099 1.00 98.19 105 LEU A C 1
ATOM 800 O O . LEU A 1 105 ? 5.127 -1.174 -1.771 1.00 98.19 105 LEU A O 1
ATOM 804 N N . TRP A 1 106 ? 2.993 -0.682 -1.240 1.00 98.31 106 TRP A N 1
ATOM 805 C CA . TRP A 1 106 ? 2.404 -1.625 -2.180 1.00 98.31 106 TRP A CA 1
ATOM 806 C C . TRP A 1 106 ? 2.767 -1.290 -3.623 1.00 98.31 106 TRP A C 1
ATOM 808 O O . TRP A 1 106 ? 3.291 -2.154 -4.320 1.00 98.31 106 TRP A O 1
ATOM 818 N N . PHE A 1 107 ? 2.533 -0.053 -4.064 1.00 98.50 107 PHE A N 1
ATOM 819 C CA . PHE A 1 107 ? 2.722 0.314 -5.465 1.00 98.50 107 PHE A CA 1
ATOM 820 C C . PHE A 1 107 ? 4.181 0.173 -5.894 1.00 98.50 107 PHE A C 1
ATOM 822 O O . PHE A 1 107 ? 4.455 -0.458 -6.909 1.00 98.50 107 PHE A O 1
ATOM 829 N N . TYR A 1 108 ? 5.127 0.686 -5.105 1.00 98.50 108 TYR A N 1
ATOM 830 C CA . TYR A 1 108 ? 6.534 0.658 -5.494 1.00 98.50 108 TYR A CA 1
ATOM 831 C C . TYR A 1 108 ? 7.221 -0.648 -5.101 1.00 98.50 108 TYR A C 1
ATOM 833 O O . TYR A 1 108 ? 7.767 -1.341 -5.953 1.00 98.50 108 TYR A O 1
ATOM 841 N N . ASN A 1 109 ? 7.214 -1.003 -3.815 1.00 96.81 109 ASN A N 1
ATOM 842 C CA . ASN A 1 109 ? 8.103 -2.044 -3.293 1.00 96.81 109 ASN A CA 1
ATOM 843 C C . ASN A 1 109 ? 7.510 -3.455 -3.331 1.00 96.81 109 ASN A C 1
ATOM 845 O O . ASN A 1 109 ? 8.267 -4.422 -3.232 1.00 96.81 109 ASN A O 1
ATOM 849 N N . LEU A 1 110 ? 6.189 -3.582 -3.480 1.00 97.94 110 LEU A N 1
ATOM 850 C CA . LEU A 1 110 ? 5.536 -4.875 -3.658 1.00 97.94 110 LEU A CA 1
ATOM 851 C C . LEU A 1 110 ? 5.212 -5.123 -5.132 1.00 97.94 110 LEU A C 1
ATOM 853 O O . LEU A 1 110 ? 5.821 -6.000 -5.729 1.00 97.94 110 LEU A O 1
ATOM 857 N N . ALA A 1 111 ? 4.324 -4.339 -5.740 1.00 97.12 111 ALA A N 1
ATOM 858 C CA . ALA A 1 111 ? 3.839 -4.547 -7.105 1.00 97.12 111 ALA A CA 1
ATOM 859 C C . ALA A 1 111 ? 4.751 -3.953 -8.193 1.00 97.12 111 ALA A C 1
ATOM 861 O O . ALA A 1 111 ? 4.766 -4.449 -9.313 1.00 97.12 111 ALA A O 1
ATOM 862 N N . GLY A 1 112 ? 5.527 -2.908 -7.894 1.00 96.94 112 GLY A N 1
ATOM 863 C CA . GLY A 1 112 ? 6.217 -2.115 -8.920 1.00 96.94 112 GLY A CA 1
ATOM 864 C C . GLY A 1 112 ? 7.152 -2.924 -9.820 1.00 96.94 112 GLY A C 1
ATOM 865 O O . GLY A 1 112 ? 7.186 -2.706 -11.027 1.00 96.94 112 GLY A O 1
ATOM 866 N N . LEU A 1 113 ? 7.848 -3.918 -9.262 1.00 97.00 113 LEU A N 1
ATOM 867 C CA . LEU A 1 113 ? 8.764 -4.782 -10.019 1.00 97.00 113 LEU A CA 1
ATOM 868 C C . LEU A 1 113 ? 8.058 -5.779 -10.954 1.00 97.00 113 LEU A C 1
ATOM 870 O O . LEU A 1 113 ? 8.739 -6.442 -11.729 1.00 97.00 113 LEU A O 1
ATOM 874 N N . ASP A 1 114 ? 6.727 -5.884 -10.921 1.00 96.06 114 ASP A N 1
ATOM 875 C CA . ASP A 1 114 ? 5.961 -6.607 -11.950 1.00 96.06 114 ASP A CA 1
ATOM 876 C C . ASP A 1 114 ? 5.870 -5.822 -13.263 1.00 96.06 114 ASP A C 1
ATOM 878 O O . ASP A 1 114 ? 5.607 -6.407 -14.305 1.00 96.06 114 ASP A O 1
ATOM 882 N N . TYR A 1 115 ? 6.119 -4.511 -13.214 1.00 96.19 115 TYR A N 1
ATOM 883 C CA . TYR A 1 115 ? 5.970 -3.600 -14.349 1.00 96.19 115 TYR A CA 1
ATOM 884 C C . TYR A 1 115 ? 7.271 -2.891 -14.718 1.00 96.19 115 TYR A C 1
ATOM 886 O O . TYR A 1 115 ? 7.458 -2.526 -15.875 1.00 96.19 115 TYR A O 1
ATOM 894 N N . VAL A 1 116 ? 8.150 -2.680 -13.737 1.00 97.06 116 VAL A N 1
ATOM 895 C CA . VAL A 1 116 ? 9.404 -1.936 -13.871 1.00 97.06 116 VAL A CA 1
ATOM 896 C C . VAL A 1 116 ? 10.579 -2.899 -13.816 1.00 97.06 116 VAL A C 1
ATOM 898 O O . VAL A 1 116 ? 10.678 -3.720 -12.900 1.00 97.06 116 VAL A O 1
ATOM 901 N N . ASN A 1 117 ? 11.496 -2.760 -14.766 1.00 96.56 117 ASN A N 1
ATOM 902 C CA . ASN A 1 117 ? 12.732 -3.520 -14.861 1.00 96.56 117 ASN A CA 1
ATOM 903 C C . ASN A 1 117 ? 13.952 -2.608 -14.616 1.00 96.56 117 ASN A C 1
ATOM 905 O O . ASN A 1 117 ? 14.497 -2.015 -15.553 1.00 96.56 117 ASN A O 1
ATOM 909 N N . PRO A 1 118 ? 14.477 -2.551 -13.376 1.00 95.94 118 PRO A N 1
ATOM 910 C CA . PRO A 1 118 ? 15.655 -1.745 -13.055 1.00 95.94 118 PRO A CA 1
ATOM 911 C C . PRO A 1 118 ? 16.925 -2.101 -13.842 1.00 95.94 118 PRO A C 1
ATOM 913 O O . PRO A 1 118 ? 17.853 -1.295 -13.891 1.00 95.94 118 PRO A O 1
ATOM 916 N N . LEU A 1 119 ? 17.015 -3.299 -14.435 1.00 94.56 119 LEU A N 1
ATOM 917 C CA . LEU A 1 119 ? 18.169 -3.698 -15.247 1.00 94.56 119 LEU A CA 1
ATOM 918 C C . LEU A 1 119 ? 18.060 -3.204 -16.694 1.00 94.56 119 LEU A C 1
ATOM 920 O O . LEU A 1 119 ? 19.087 -2.951 -17.319 1.00 94.56 119 LEU A O 1
ATOM 924 N N . ASN A 1 120 ? 16.847 -3.001 -17.211 1.00 96.00 120 ASN A N 1
ATOM 925 C CA . ASN A 1 120 ? 16.637 -2.387 -18.525 1.00 96.00 120 ASN A CA 1
ATOM 926 C C . ASN A 1 120 ? 17.068 -0.910 -18.532 1.00 96.00 120 ASN A C 1
ATOM 928 O O . ASN A 1 120 ? 17.651 -0.429 -19.502 1.00 96.00 120 ASN A O 1
ATOM 932 N N . ALA A 1 121 ? 16.914 -0.219 -17.396 1.00 96.44 121 ALA A N 1
ATOM 933 C CA . ALA A 1 121 ? 17.363 1.164 -17.195 1.00 96.44 121 ALA A CA 1
ATOM 934 C C . ALA A 1 121 ? 18.875 1.390 -17.435 1.00 96.44 121 ALA A C 1
ATOM 936 O O . ALA A 1 121 ? 19.321 2.522 -17.654 1.00 96.44 121 ALA A O 1
ATOM 937 N N . LEU A 1 122 ? 19.691 0.327 -17.426 1.00 95.00 122 LEU A N 1
ATOM 938 C CA . LEU A 1 122 ? 21.123 0.398 -17.740 1.00 95.00 122 LEU A CA 1
ATOM 939 C C . LEU A 1 122 ? 21.393 0.873 -19.173 1.00 95.00 122 LEU A C 1
ATOM 941 O O . LEU A 1 122 ? 22.453 1.449 -19.433 1.00 95.00 122 LEU A O 1
ATOM 945 N N . SER A 1 123 ? 20.446 0.629 -20.079 1.00 96.00 123 SER A N 1
ATOM 946 C CA . SER A 1 123 ? 20.521 0.993 -21.494 1.00 96.00 123 SER A CA 1
ATOM 947 C C . SER A 1 123 ? 19.850 2.328 -21.824 1.00 96.00 123 SER A C 1
ATOM 949 O O . SER A 1 123 ? 19.845 2.707 -22.991 1.00 96.00 123 SER A O 1
ATOM 951 N N . ALA A 1 124 ? 19.308 3.036 -20.831 1.00 97.56 124 ALA A N 1
ATOM 952 C CA . ALA A 1 124 ? 18.607 4.299 -21.042 1.00 97.56 124 ALA A CA 1
ATOM 953 C C . ALA A 1 124 ? 19.528 5.429 -21.523 1.00 97.56 124 ALA A C 1
ATOM 955 O O . ALA A 1 124 ? 20.683 5.535 -21.095 1.00 97.56 124 ALA A O 1
ATOM 956 N N . ASP A 1 125 ? 18.997 6.334 -22.338 1.00 97.19 125 ASP A N 1
ATOM 957 C CA . ASP A 1 125 ? 19.579 7.662 -22.520 1.00 97.19 125 ASP A CA 1
ATOM 958 C C . ASP A 1 125 ? 19.049 8.598 -21.424 1.00 97.19 125 ASP A C 1
ATOM 960 O O . ASP A 1 125 ? 17.865 8.930 -21.371 1.00 97.19 125 ASP A O 1
ATOM 964 N N . ALA A 1 126 ? 19.936 9.044 -20.531 1.00 94.38 126 ALA A N 1
ATOM 965 C CA . ALA A 1 126 ? 19.554 9.912 -19.422 1.00 94.38 126 ALA A CA 1
ATOM 966 C C . ALA A 1 126 ? 18.965 11.257 -19.886 1.00 94.38 126 ALA A C 1
ATOM 968 O O . ALA A 1 126 ? 18.096 11.790 -19.203 1.00 94.38 126 ALA A O 1
ATOM 969 N N . ALA A 1 127 ? 19.397 11.802 -21.031 1.00 95.00 127 ALA A N 1
ATOM 970 C CA . ALA A 1 127 ? 18.819 13.031 -21.573 1.00 95.00 127 ALA A CA 1
ATOM 971 C C . ALA A 1 127 ? 17.377 12.792 -22.040 1.00 95.00 127 ALA A C 1
ATOM 973 O O . ALA A 1 127 ? 16.482 13.550 -21.672 1.00 95.00 127 ALA A O 1
ATOM 974 N N . ALA A 1 128 ? 17.140 11.688 -22.753 1.00 97.81 128 ALA A N 1
ATOM 975 C CA . ALA A 1 128 ? 15.798 11.299 -23.178 1.00 97.81 128 ALA A CA 1
ATOM 976 C C . ALA A 1 128 ? 14.880 10.965 -21.988 1.00 97.81 128 ALA A C 1
ATOM 978 O O . ALA A 1 128 ? 13.681 11.225 -22.047 1.00 97.81 128 ALA A O 1
ATOM 979 N N . ALA A 1 129 ? 15.428 10.449 -20.882 1.00 97.81 129 ALA A N 1
ATOM 980 C CA . ALA A 1 129 ? 14.670 10.227 -19.652 1.00 97.81 129 ALA A CA 1
ATOM 981 C C . ALA A 1 129 ? 14.161 11.536 -19.020 1.00 97.81 129 ALA A C 1
ATOM 983 O O . ALA A 1 129 ? 13.042 11.568 -18.512 1.00 97.81 129 ALA A O 1
ATOM 984 N N . TYR A 1 130 ? 14.929 12.631 -19.081 1.00 98.00 130 TYR A N 1
ATOM 985 C CA . TYR A 1 130 ? 14.444 13.944 -18.633 1.00 98.00 130 TYR A CA 1
ATOM 986 C C . TYR A 1 130 ? 13.278 14.451 -19.485 1.00 98.00 130 TYR A C 1
ATOM 988 O O . TYR A 1 130 ? 12.282 14.924 -18.935 1.00 98.00 130 TYR A O 1
ATOM 996 N N . ASP A 1 131 ? 13.378 14.312 -20.808 1.00 97.81 131 ASP A N 1
ATOM 997 C CA . ASP A 1 131 ? 12.307 14.711 -21.725 1.00 97.81 131 ASP A CA 1
ATOM 998 C C . ASP A 1 131 ? 11.042 13.865 -21.489 1.00 97.81 131 ASP A C 1
ATOM 1000 O O . ASP A 1 131 ? 9.950 14.409 -21.301 1.00 97.81 131 ASP A O 1
ATOM 1004 N N . LEU A 1 132 ? 11.197 12.540 -21.384 1.00 97.94 132 LEU A N 1
ATOM 1005 C CA . LEU A 1 132 ? 10.094 11.611 -21.139 1.00 97.94 132 LEU A CA 1
ATOM 1006 C C . LEU A 1 132 ? 9.416 11.846 -19.781 1.00 97.94 132 LEU A C 1
ATOM 1008 O O . LEU A 1 132 ? 8.192 11.776 -19.700 1.00 97.94 132 LEU A O 1
ATOM 1012 N N . ALA A 1 133 ? 10.168 12.160 -18.721 1.00 97.62 133 ALA A N 1
ATOM 1013 C CA . ALA A 1 133 ? 9.583 12.516 -17.425 1.00 97.62 133 ALA A CA 1
ATOM 1014 C C . ALA A 1 133 ? 8.640 13.726 -17.555 1.00 97.62 133 ALA A C 1
ATOM 1016 O O . ALA A 1 133 ? 7.520 13.705 -17.039 1.00 97.62 133 ALA A O 1
ATOM 1017 N N . GLY A 1 134 ? 9.049 14.740 -18.328 1.00 97.06 134 GLY A N 1
ATOM 1018 C CA . GLY A 1 134 ? 8.214 15.897 -18.651 1.00 97.06 134 GLY A CA 1
ATOM 1019 C C . GLY A 1 134 ? 6.941 15.531 -19.423 1.00 97.06 134 GLY A C 1
ATOM 1020 O O . GLY A 1 134 ? 5.863 16.029 -19.098 1.00 97.06 134 GLY A O 1
ATOM 1021 N N . GLU A 1 135 ? 7.035 14.629 -20.403 1.00 97.19 135 GLU A N 1
ATOM 1022 C CA . GLU A 1 135 ? 5.884 14.140 -21.181 1.00 97.19 135 GLU A CA 1
ATOM 1023 C C . GLU A 1 135 ? 4.910 13.291 -20.350 1.00 97.19 135 GLU A C 1
ATOM 1025 O O . GLU A 1 135 ? 3.687 13.358 -20.525 1.00 97.19 135 GLU A O 1
ATOM 1030 N N . LEU A 1 136 ? 5.443 12.481 -19.436 1.00 96.06 136 LEU A N 1
ATOM 1031 C CA . LEU A 1 136 ? 4.666 11.645 -18.527 1.00 96.06 136 LEU A CA 1
ATOM 1032 C C . LEU A 1 136 ? 4.074 12.441 -17.355 1.00 96.06 136 LEU A C 1
ATOM 1034 O O . LEU A 1 136 ? 3.133 11.962 -16.721 1.00 96.06 136 LEU A O 1
ATOM 1038 N N . GLY A 1 137 ? 4.568 13.657 -17.110 1.00 96.81 137 GLY A N 1
ATOM 1039 C CA . GLY A 1 137 ? 4.147 14.508 -16.000 1.00 96.81 137 GLY A CA 1
ATOM 1040 C C . GLY A 1 137 ? 4.692 14.049 -14.648 1.00 96.81 137 GLY A C 1
ATOM 1041 O O . GLY A 1 137 ? 4.089 14.361 -13.624 1.00 96.81 137 GLY A O 1
ATOM 1042 N N . THR A 1 138 ? 5.796 13.299 -14.641 1.00 96.88 138 THR A N 1
ATOM 1043 C CA . THR A 1 138 ? 6.495 12.864 -13.423 1.00 96.88 138 THR A CA 1
ATOM 1044 C C . THR A 1 138 ? 7.600 13.868 -13.082 1.00 96.88 138 THR A C 1
ATOM 1046 O O . THR A 1 138 ? 8.104 14.565 -13.971 1.00 96.88 138 THR A O 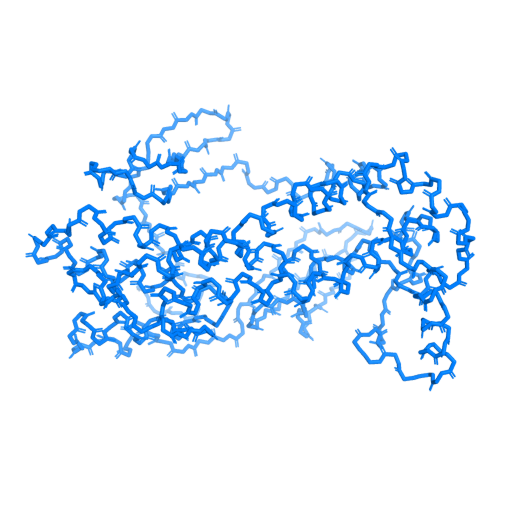1
ATOM 1049 N N . PRO A 1 139 ? 8.053 13.956 -11.820 1.00 96.00 139 PRO A N 1
ATOM 1050 C CA . PRO A 1 139 ? 9.209 14.770 -11.498 1.00 96.00 139 PRO A CA 1
ATOM 1051 C C . PRO A 1 139 ? 10.470 14.176 -12.123 1.00 96.00 139 PRO A C 1
ATOM 1053 O O . PRO A 1 139 ? 10.582 12.977 -12.376 1.00 96.00 139 PRO A O 1
ATOM 1056 N N . SER A 1 140 ? 11.436 15.052 -12.363 1.00 94.94 140 SER A N 1
ATOM 1057 C CA . SER A 1 140 ? 12.792 14.663 -12.730 1.00 94.94 140 SER A CA 1
ATOM 1058 C C . SER A 1 140 ? 13.666 14.567 -11.484 1.00 94.94 140 SER A C 1
ATOM 1060 O O . SER A 1 140 ? 13.573 15.409 -10.590 1.00 94.94 140 SER A O 1
ATOM 1062 N N . THR A 1 141 ? 14.556 13.578 -11.453 1.00 93.06 141 THR A N 1
ATOM 1063 C CA . THR A 1 141 ? 15.550 13.399 -10.382 1.00 93.06 141 THR A CA 1
ATOM 1064 C C . THR A 1 141 ? 16.962 13.299 -10.978 1.00 93.06 141 THR A C 1
ATOM 1066 O O . THR A 1 141 ? 17.182 13.649 -12.139 1.00 93.06 141 THR A O 1
ATOM 1069 N N . ASP A 1 142 ? 17.962 12.871 -10.205 1.00 95.75 142 ASP A N 1
ATOM 1070 C CA . ASP A 1 142 ? 19.318 12.627 -10.717 1.00 95.75 142 ASP A CA 1
ATOM 1071 C C . ASP A 1 142 ? 19.391 11.294 -11.491 1.00 95.75 142 ASP A C 1
ATOM 1073 O O . ASP A 1 142 ? 19.909 10.287 -11.001 1.00 95.75 142 ASP A O 1
ATOM 1077 N N . PHE A 1 143 ? 18.838 11.278 -12.709 1.00 97.25 143 PHE A N 1
ATOM 1078 C CA . PHE A 1 143 ? 18.809 10.092 -13.570 1.00 97.25 143 PHE A CA 1
ATOM 1079 C C . PHE A 1 143 ? 20.210 9.634 -13.984 1.00 97.25 143 PHE A C 1
ATOM 1081 O O . PHE A 1 143 ? 20.463 8.431 -14.062 1.00 97.25 143 PHE A O 1
ATOM 1088 N N . VAL A 1 144 ? 21.145 10.569 -14.181 1.00 96.31 144 VAL A N 1
ATOM 1089 C CA . VAL A 1 144 ? 22.542 10.250 -14.514 1.00 96.31 144 VAL A CA 1
ATOM 1090 C C . VAL A 1 144 ? 23.214 9.528 -13.344 1.00 96.31 144 VAL A C 1
ATOM 1092 O O . VAL A 1 144 ? 23.749 8.431 -13.517 1.00 96.31 144 VAL A O 1
ATOM 1095 N N . GLY A 1 145 ? 23.137 10.099 -12.138 1.00 96.44 145 GLY A N 1
ATOM 1096 C CA . GLY A 1 145 ? 23.710 9.492 -10.939 1.00 96.44 145 GLY A CA 1
ATOM 1097 C C . GLY A 1 145 ? 23.069 8.148 -10.590 1.00 96.44 145 GLY A C 1
ATOM 1098 O O . GLY A 1 145 ? 23.767 7.210 -10.186 1.00 96.44 145 GLY A O 1
ATOM 1099 N N . LEU A 1 146 ? 21.753 8.011 -10.792 1.00 96.50 146 LEU A N 1
ATOM 1100 C CA . LEU A 1 146 ? 21.060 6.736 -10.624 1.00 96.50 146 LEU A CA 1
ATOM 1101 C C . LEU A 1 146 ? 21.557 5.685 -11.618 1.00 96.50 146 LEU A C 1
ATOM 1103 O O . LEU A 1 146 ? 21.870 4.568 -11.203 1.00 96.50 146 LEU A O 1
ATOM 1107 N N . GLN A 1 147 ? 21.663 6.023 -12.902 1.00 95.06 147 GLN A N 1
ATOM 1108 C CA . GLN A 1 147 ? 22.135 5.077 -13.906 1.00 95.06 147 GLN A CA 1
ATOM 1109 C C . GLN A 1 147 ? 23.559 4.594 -13.593 1.00 95.06 147 GLN A C 1
ATOM 1111 O O . GLN A 1 147 ? 23.832 3.394 -13.661 1.00 95.06 147 GLN A O 1
ATOM 1116 N N . ASP A 1 148 ? 24.454 5.491 -13.174 1.00 95.38 148 ASP A N 1
ATOM 1117 C CA . ASP A 1 148 ? 25.809 5.129 -12.745 1.00 95.38 148 ASP A CA 1
ATOM 1118 C C . ASP A 1 148 ? 25.806 4.198 -11.524 1.00 95.38 148 ASP A C 1
ATOM 1120 O O . ASP A 1 148 ? 26.608 3.261 -11.433 1.00 95.38 148 ASP A O 1
ATOM 1124 N N . ARG A 1 149 ? 24.893 4.428 -10.574 1.00 95.31 149 ARG A N 1
ATOM 1125 C CA . ARG A 1 149 ? 24.705 3.549 -9.414 1.00 95.31 149 ARG A CA 1
ATOM 1126 C C . ARG A 1 149 ? 24.207 2.166 -9.836 1.00 95.31 149 ARG A C 1
ATOM 1128 O O . ARG A 1 149 ? 24.727 1.174 -9.324 1.00 95.31 149 ARG A O 1
ATOM 1135 N N . LEU A 1 150 ? 23.243 2.091 -10.755 1.00 94.56 150 LEU A N 1
ATOM 1136 C CA . LEU A 1 150 ? 22.710 0.829 -11.278 1.00 94.56 150 LEU A CA 1
ATOM 1137 C C . LEU A 1 150 ? 23.774 0.048 -12.059 1.00 94.56 150 LEU A C 1
ATOM 1139 O O . LEU A 1 150 ? 23.901 -1.156 -11.853 1.00 94.56 150 LEU A O 1
ATOM 1143 N N . LYS A 1 151 ? 24.599 0.720 -12.874 1.00 94.56 151 LYS A N 1
ATOM 1144 C CA . LYS A 1 151 ? 25.724 0.096 -13.596 1.00 94.56 151 LYS A CA 1
ATOM 1145 C C . LYS A 1 151 ? 26.700 -0.577 -12.637 1.00 94.56 151 LYS A C 1
ATOM 1147 O O . LYS A 1 151 ? 26.942 -1.773 -12.755 1.00 94.56 151 LYS A O 1
ATOM 1152 N N . LYS A 1 152 ? 27.168 0.146 -11.613 1.00 94.69 152 LYS A N 1
ATOM 1153 C CA . LYS A 1 15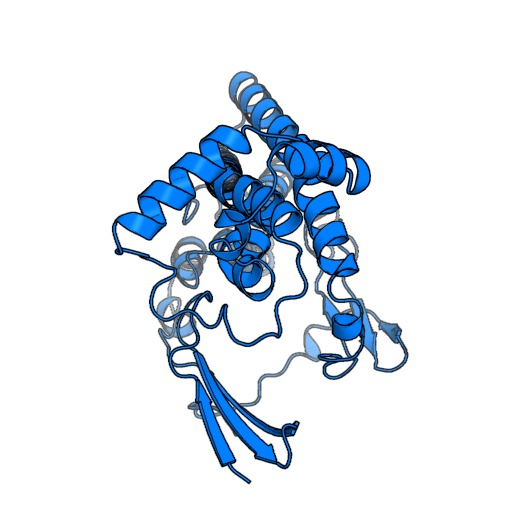2 ? 28.060 -0.414 -10.578 1.00 94.69 152 LYS A CA 1
ATOM 1154 C C . LYS A 1 152 ? 27.415 -1.576 -9.822 1.00 94.69 152 LYS A C 1
ATOM 1156 O O . LYS A 1 152 ? 28.087 -2.545 -9.477 1.00 94.69 152 LYS A O 1
ATOM 1161 N N . PHE A 1 153 ? 26.117 -1.471 -9.542 1.00 93.31 153 PHE A N 1
ATOM 1162 C CA . PHE A 1 153 ? 25.357 -2.528 -8.882 1.00 93.31 153 PHE A CA 1
ATOM 1163 C C . PHE A 1 153 ? 25.283 -3.802 -9.738 1.00 93.31 153 PHE A C 1
ATOM 1165 O O . PHE A 1 153 ? 25.527 -4.892 -9.224 1.00 93.31 153 PHE A O 1
ATOM 1172 N N . ALA A 1 154 ? 25.019 -3.661 -11.040 1.00 91.81 154 ALA A N 1
ATOM 1173 C CA . ALA A 1 154 ? 24.964 -4.770 -11.985 1.00 91.81 154 ALA A CA 1
ATOM 1174 C C . ALA A 1 154 ? 26.346 -5.402 -12.235 1.00 91.81 154 ALA A C 1
ATOM 1176 O O . ALA A 1 154 ? 26.471 -6.624 -12.211 1.00 91.81 154 ALA A O 1
ATOM 1177 N N . GLU A 1 155 ? 27.396 -4.590 -12.396 1.00 94.19 155 GLU A N 1
ATOM 1178 C CA . GLU A 1 155 ? 28.782 -5.050 -12.593 1.00 94.19 155 GLU A CA 1
ATOM 1179 C C . GLU A 1 155 ? 29.321 -5.856 -11.404 1.00 94.19 155 GLU A C 1
ATOM 1181 O O . GLU A 1 155 ? 30.106 -6.785 -11.586 1.00 94.19 155 GLU A O 1
ATOM 1186 N N . ASN A 1 156 ? 28.874 -5.544 -10.183 1.00 91.75 156 ASN A N 1
ATOM 1187 C CA . ASN A 1 156 ? 29.226 -6.309 -8.985 1.00 91.75 156 ASN A CA 1
ATOM 1188 C C . ASN A 1 156 ? 28.627 -7.736 -8.992 1.00 91.75 156 ASN A C 1
ATOM 1190 O O . ASN A 1 156 ? 29.012 -8.578 -8.185 1.00 91.75 156 ASN A O 1
ATOM 1194 N N . GLY A 1 157 ? 27.649 -8.031 -9.858 1.00 88.38 157 GLY A N 1
ATOM 1195 C CA . GLY A 1 157 ? 26.997 -9.345 -9.960 1.00 88.38 157 GLY A CA 1
ATOM 1196 C C . GLY A 1 157 ? 26.139 -9.740 -8.747 1.00 88.38 157 GLY A C 1
ATOM 1197 O O . GLY A 1 157 ? 25.507 -10.794 -8.752 1.00 88.38 157 GLY A O 1
ATOM 1198 N N . GLN A 1 158 ? 26.082 -8.902 -7.708 1.00 91.56 158 GLN A N 1
ATOM 1199 C CA . GLN A 1 158 ? 25.292 -9.109 -6.494 1.00 91.56 158 GLN A CA 1
ATOM 1200 C C . GLN A 1 158 ? 23.959 -8.363 -6.588 1.00 91.56 158 GLN A C 1
ATOM 1202 O O . GLN A 1 158 ? 23.758 -7.328 -5.955 1.00 91.56 158 GLN A O 1
ATOM 1207 N N . LEU A 1 159 ? 23.028 -8.922 -7.362 1.00 90.88 159 LEU A N 1
ATOM 1208 C CA . LEU A 1 159 ? 21.751 -8.279 -7.689 1.00 90.88 159 LEU A CA 1
ATOM 1209 C C . LEU A 1 159 ? 20.736 -8.231 -6.533 1.00 90.88 159 LEU A C 1
ATOM 1211 O O . LEU A 1 159 ? 19.640 -7.705 -6.708 1.00 90.88 159 LEU A O 1
ATOM 1215 N N . SER A 1 160 ? 21.090 -8.718 -5.336 1.00 92.19 160 SER A N 1
ATOM 1216 C CA . SER A 1 160 ? 20.263 -8.631 -4.121 1.00 92.19 160 SER A CA 1
ATOM 1217 C C . SER A 1 160 ? 18.818 -9.092 -4.388 1.00 92.19 160 SER A C 1
ATOM 1219 O O . SER A 1 160 ? 18.626 -10.201 -4.887 1.00 92.19 160 SER A O 1
ATOM 1221 N N . ILE A 1 161 ? 17.820 -8.246 -4.118 1.00 92.81 161 ILE A N 1
ATOM 1222 C CA . ILE A 1 161 ? 16.389 -8.497 -4.341 1.00 92.81 161 ILE A CA 1
ATOM 1223 C C . ILE A 1 161 ? 15.997 -8.693 -5.817 1.00 92.81 161 ILE A C 1
ATOM 1225 O O . ILE A 1 161 ? 14.894 -9.155 -6.080 1.00 92.81 161 ILE A O 1
ATOM 1229 N N . PHE A 1 162 ? 16.878 -8.378 -6.772 1.00 93.12 162 PHE A N 1
ATOM 1230 C CA . PHE A 1 162 ? 16.685 -8.645 -8.203 1.00 93.12 162 PHE A CA 1
ATOM 1231 C C . PHE A 1 162 ? 17.344 -9.963 -8.651 1.00 93.12 162 PHE A C 1
ATOM 1233 O O . PHE A 1 162 ? 17.398 -10.260 -9.843 1.00 93.12 162 PHE A O 1
ATOM 1240 N N . SER A 1 163 ? 17.889 -10.760 -7.728 1.00 92.06 163 SER A N 1
ATOM 1241 C CA . SER A 1 163 ? 18.457 -12.076 -8.053 1.00 92.06 163 SER A CA 1
ATOM 1242 C C . SER A 1 163 ? 17.347 -13.077 -8.383 1.00 92.06 163 SER A C 1
ATOM 1244 O O . SER A 1 163 ? 16.357 -13.148 -7.662 1.00 92.06 163 SER A O 1
ATOM 1246 N N . GLY A 1 164 ? 17.525 -13.883 -9.437 1.00 88.81 164 GLY A N 1
ATOM 1247 C CA . GLY A 1 164 ? 16.499 -14.843 -9.874 1.00 88.81 164 GLY A CA 1
ATOM 1248 C C . GLY A 1 164 ? 15.237 -14.175 -10.430 1.00 88.81 164 GLY A C 1
ATOM 1249 O O . GLY A 1 164 ? 14.146 -14.719 -10.291 1.00 88.81 164 GLY A O 1
ATOM 1250 N N . ASN A 1 165 ? 15.393 -12.977 -11.000 1.00 90.94 165 ASN A N 1
ATOM 1251 C CA . ASN A 1 165 ? 14.311 -12.231 -11.632 1.00 90.94 165 ASN A CA 1
ATOM 1252 C C . ASN A 1 165 ? 13.771 -12.931 -12.895 1.00 90.94 165 ASN A C 1
ATOM 1254 O O . ASN A 1 165 ? 14.314 -13.929 -13.364 1.00 90.94 165 ASN A O 1
ATOM 1258 N N . TRP A 1 166 ? 12.700 -12.354 -13.432 1.00 91.94 166 TRP A N 1
ATOM 1259 C CA . TRP A 1 166 ? 11.991 -12.755 -14.651 1.00 91.94 166 TRP A CA 1
ATOM 1260 C C . TRP A 1 166 ? 11.950 -11.593 -15.663 1.00 91.94 166 TRP A C 1
ATOM 1262 O O . TRP A 1 166 ? 11.024 -11.464 -16.466 1.00 91.94 166 TRP A O 1
ATOM 1272 N N . PHE A 1 167 ? 12.935 -10.695 -15.588 1.00 92.88 167 PHE A N 1
ATOM 1273 C CA . PHE A 1 167 ? 12.976 -9.443 -16.345 1.00 92.88 167 PHE A CA 1
ATOM 1274 C C . PHE A 1 167 ? 13.238 -9.635 -17.848 1.00 92.88 167 PHE A C 1
ATOM 1276 O O . PHE A 1 167 ? 13.027 -8.718 -18.635 1.00 92.88 167 PHE A O 1
ATOM 1283 N N . ASP A 1 168 ? 13.681 -10.821 -18.256 1.00 89.25 168 ASP A N 1
ATOM 1284 C CA . ASP A 1 168 ? 13.973 -11.220 -19.635 1.00 89.25 168 ASP A CA 1
ATOM 1285 C C . ASP A 1 168 ? 12.820 -11.985 -20.310 1.00 89.25 168 ASP A C 1
ATOM 1287 O O . ASP A 1 168 ? 12.968 -12.473 -21.430 1.00 89.25 168 ASP A O 1
ATOM 1291 N N . THR A 1 169 ? 11.652 -12.062 -19.664 1.00 89.69 169 THR A N 1
ATOM 1292 C CA . THR A 1 169 ? 10.458 -12.762 -20.178 1.00 89.69 169 THR A CA 1
ATOM 1293 C C . THR A 1 169 ? 9.882 -12.169 -21.465 1.00 89.69 169 THR A C 1
ATOM 1295 O O . THR A 1 169 ? 9.139 -12.854 -22.160 1.00 89.69 169 THR A O 1
ATOM 1298 N N . GLY A 1 170 ? 10.223 -10.921 -21.802 1.00 89.19 170 GLY A N 1
ATOM 1299 C CA . GLY A 1 170 ? 9.669 -10.204 -22.955 1.00 89.19 170 GLY A CA 1
ATOM 1300 C C . GLY A 1 170 ? 8.287 -9.587 -22.712 1.00 89.19 170 GLY A C 1
ATOM 1301 O O . GLY A 1 170 ? 7.758 -8.953 -23.616 1.00 89.19 170 GLY A O 1
ATOM 1302 N N . GLU A 1 171 ? 7.738 -9.733 -21.502 1.00 90.50 171 GLU A N 1
ATOM 1303 C CA . GLU A 1 171 ? 6.437 -9.181 -21.085 1.00 90.50 171 GLU A CA 1
ATOM 1304 C C . GLU A 1 171 ? 6.551 -7.758 -20.493 1.00 90.50 171 GLU A C 1
ATOM 1306 O O . GLU A 1 171 ? 5.550 -7.143 -20.140 1.00 90.50 171 GLU A O 1
ATOM 1311 N N . TYR A 1 172 ? 7.772 -7.225 -20.355 1.00 95.25 172 TYR A N 1
ATOM 1312 C CA . TYR A 1 172 ? 8.013 -5.859 -19.880 1.00 95.25 172 TYR A CA 1
ATOM 1313 C C . TYR A 1 172 ? 7.951 -4.873 -21.050 1.00 95.25 172 TYR A C 1
ATOM 1315 O O . TYR A 1 172 ? 8.792 -4.916 -21.948 1.00 95.25 172 TYR A O 1
ATOM 1323 N N . ASN A 1 173 ? 6.984 -3.954 -21.006 1.00 95.62 173 ASN A N 1
ATOM 1324 C CA . ASN A 1 173 ? 6.691 -3.027 -22.106 1.00 95.62 173 ASN A CA 1
ATOM 1325 C C . ASN A 1 173 ? 7.336 -1.641 -21.944 1.00 95.62 173 ASN A C 1
ATOM 1327 O O . ASN A 1 173 ? 7.238 -0.805 -22.846 1.00 95.62 173 ASN A O 1
ATOM 1331 N N . LEU A 1 174 ? 7.954 -1.359 -20.793 1.00 97.12 174 LEU A N 1
ATOM 1332 C CA . LEU A 1 174 ? 8.592 -0.068 -20.537 1.00 97.12 174 LEU A CA 1
ATOM 1333 C C . LEU A 1 174 ? 9.837 0.114 -21.406 1.00 97.12 174 LEU A C 1
ATOM 1335 O O . LEU A 1 174 ? 10.609 -0.816 -21.650 1.00 97.12 174 LEU A O 1
ATOM 1339 N N . THR A 1 175 ? 10.058 1.352 -21.849 1.00 97.81 175 THR A N 1
ATOM 1340 C CA . THR A 1 175 ? 11.346 1.730 -22.433 1.00 97.81 175 THR A CA 1
ATOM 1341 C C . THR A 1 175 ? 12.412 1.814 -21.336 1.00 97.81 175 THR A C 1
ATOM 1343 O O . THR A 1 175 ? 12.072 2.070 -20.176 1.00 97.81 175 THR A O 1
ATOM 1346 N N . PRO A 1 176 ? 13.706 1.677 -21.677 1.00 97.94 176 PRO A N 1
ATOM 1347 C CA . PRO A 1 176 ? 14.793 1.887 -20.722 1.00 97.94 176 PRO A CA 1
ATOM 1348 C C . PRO A 1 176 ? 14.685 3.214 -19.952 1.00 97.94 176 PRO A C 1
ATOM 1350 O O . PRO A 1 176 ? 14.952 3.261 -18.753 1.00 97.94 176 PRO A O 1
ATOM 1353 N N . GLU A 1 177 ? 14.262 4.291 -20.616 1.00 98.38 177 GLU A N 1
ATOM 1354 C CA . GLU A 1 177 ? 14.056 5.608 -20.008 1.00 98.38 177 GLU A CA 1
ATOM 1355 C C . GLU A 1 177 ? 12.915 5.595 -18.984 1.00 98.38 177 GLU A C 1
ATOM 1357 O O . GLU A 1 177 ? 13.083 6.116 -17.882 1.00 98.38 177 GLU A O 1
ATOM 1362 N N . ALA A 1 178 ? 11.779 4.968 -19.310 1.00 98.31 178 ALA A N 1
ATOM 1363 C CA . ALA A 1 178 ? 10.658 4.825 -18.382 1.00 98.31 178 ALA A CA 1
ATOM 1364 C C . ALA A 1 178 ? 11.052 3.981 -17.159 1.00 98.31 178 ALA A C 1
ATOM 1366 O O . ALA A 1 178 ? 10.734 4.348 -16.026 1.00 98.31 178 ALA A O 1
ATOM 1367 N N . ASP A 1 179 ? 11.807 2.900 -17.375 1.00 98.19 179 ASP A N 1
ATOM 1368 C CA . ASP A 1 179 ? 12.355 2.083 -16.294 1.00 98.19 179 ASP A CA 1
ATOM 1369 C C . ASP A 1 179 ? 13.317 2.877 -15.405 1.00 98.19 179 ASP A C 1
ATOM 1371 O O . ASP A 1 179 ? 13.287 2.722 -14.183 1.00 98.19 179 ASP A O 1
ATOM 1375 N N . LEU A 1 180 ? 14.147 3.757 -15.978 1.00 98.50 180 LEU A N 1
ATOM 1376 C CA . LEU A 1 180 ? 15.057 4.609 -15.210 1.00 98.50 180 LEU A CA 1
ATOM 1377 C C . LEU A 1 180 ? 14.291 5.607 -14.330 1.00 98.50 180 LEU A C 1
ATOM 1379 O O . LEU A 1 180 ? 14.617 5.742 -13.148 1.00 98.50 180 LEU A O 1
ATOM 1383 N N . ILE A 1 181 ? 13.260 6.256 -14.881 1.00 98.50 181 ILE A N 1
ATOM 1384 C CA . ILE A 1 181 ? 12.396 7.198 -14.152 1.00 98.50 181 ILE A CA 1
ATOM 1385 C C . ILE A 1 181 ? 11.708 6.486 -12.982 1.00 98.50 181 ILE A C 1
ATOM 1387 O O . ILE A 1 181 ? 11.848 6.887 -11.826 1.00 98.50 181 ILE A O 1
ATOM 1391 N N . LEU A 1 182 ? 11.017 5.379 -13.261 1.00 98.44 182 LEU A N 1
ATOM 1392 C CA . LEU A 1 182 ? 10.227 4.666 -12.257 1.00 98.44 182 LEU A CA 1
ATOM 1393 C C . LEU A 1 182 ? 11.104 3.945 -11.225 1.00 98.44 182 LEU A C 1
ATOM 1395 O O . LEU A 1 182 ? 10.723 3.834 -10.059 1.00 98.44 182 LEU A O 1
ATOM 1399 N N . THR A 1 183 ? 12.318 3.529 -11.599 1.00 98.19 183 THR A N 1
ATOM 1400 C CA . THR A 1 183 ? 13.317 3.033 -10.639 1.00 98.19 183 THR A CA 1
ATOM 1401 C C . THR A 1 183 ? 13.795 4.144 -9.701 1.00 98.19 183 THR A C 1
ATOM 1403 O O . THR A 1 183 ? 14.042 3.883 -8.520 1.00 98.19 183 THR A O 1
ATOM 1406 N N . ALA A 1 184 ? 13.901 5.391 -10.172 1.00 98.19 184 ALA A N 1
ATOM 1407 C CA . ALA A 1 184 ? 14.238 6.519 -9.308 1.00 98.19 184 ALA A CA 1
ATOM 1408 C C . ALA A 1 184 ? 13.161 6.735 -8.240 1.00 98.19 184 ALA A C 1
ATOM 1410 O O . ALA A 1 184 ? 13.473 6.793 -7.047 1.00 98.19 184 ALA A O 1
ATOM 1411 N N . HIS A 1 185 ? 11.894 6.760 -8.653 1.00 98.62 185 HIS A N 1
ATOM 1412 C CA . HIS A 1 185 ? 10.773 6.955 -7.736 1.00 98.62 185 HIS A CA 1
ATOM 1413 C C . HIS A 1 185 ? 10.554 5.751 -6.817 1.00 98.62 185 HIS A C 1
ATOM 1415 O O . HIS A 1 185 ? 10.233 5.938 -5.648 1.00 98.62 185 HIS A O 1
ATOM 1421 N N . TYR A 1 186 ? 10.841 4.524 -7.269 1.00 98.12 186 TYR A N 1
ATOM 1422 C CA . TYR A 1 186 ? 10.891 3.336 -6.407 1.00 98.12 186 TYR A CA 1
ATOM 1423 C C . TYR A 1 186 ? 11.854 3.518 -5.224 1.00 98.12 186 TYR A C 1
ATOM 1425 O O . TYR A 1 186 ? 11.551 3.121 -4.094 1.00 98.12 186 TYR A O 1
ATOM 1433 N N . LEU A 1 187 ? 13.031 4.104 -5.468 1.00 97.12 187 LEU A N 1
ATOM 1434 C CA . LEU A 1 187 ? 14.030 4.341 -4.425 1.00 97.12 187 LEU A CA 1
ATOM 1435 C C . LEU A 1 187 ? 13.638 5.504 -3.508 1.00 97.12 187 LEU A C 1
ATOM 1437 O O . LEU A 1 187 ? 13.893 5.435 -2.305 1.00 97.12 187 LEU A O 1
ATOM 1441 N N . GLU A 1 188 ? 13.010 6.545 -4.052 1.00 97.69 188 GLU A N 1
ATOM 1442 C CA . GLU A 1 188 ? 12.466 7.660 -3.272 1.00 97.69 188 GLU A CA 1
ATOM 1443 C C . GLU A 1 188 ? 11.297 7.213 -2.378 1.00 97.69 188 GLU A C 1
ATOM 1445 O O . GLU A 1 188 ? 11.234 7.572 -1.200 1.00 97.69 188 GLU A O 1
ATOM 1450 N N . ALA A 1 189 ? 10.428 6.338 -2.889 1.00 98.31 189 ALA A N 1
ATOM 1451 C CA . ALA A 1 189 ? 9.271 5.801 -2.181 1.00 98.31 189 ALA A CA 1
ATOM 1452 C C . ALA A 1 189 ? 9.644 5.125 -0.853 1.00 98.31 189 ALA A C 1
ATOM 1454 O O . ALA A 1 189 ? 8.875 5.204 0.103 1.00 98.31 189 ALA A O 1
ATOM 1455 N N . LEU A 1 190 ? 10.843 4.534 -0.747 1.00 97.38 190 LEU A N 1
ATOM 1456 C CA . LEU A 1 190 ? 11.360 3.971 0.508 1.00 97.38 190 LEU A CA 1
ATOM 1457 C C . LEU A 1 190 ? 11.483 5.023 1.619 1.00 97.38 190 LEU A C 1
ATOM 1459 O O . LEU A 1 190 ? 11.253 4.715 2.787 1.00 97.38 190 LEU A O 1
ATOM 1463 N N . GLN A 1 191 ? 11.836 6.261 1.270 1.00 97.38 191 GLN A N 1
ATOM 1464 C CA . GLN A 1 191 ? 11.890 7.373 2.218 1.00 97.38 191 GLN A CA 1
ATOM 1465 C C . GLN A 1 191 ? 10.484 7.910 2.500 1.00 97.38 191 GLN A C 1
ATOM 1467 O O . GLN A 1 191 ? 10.142 8.175 3.653 1.00 97.38 191 GLN A O 1
ATOM 1472 N N . MET A 1 192 ? 9.642 8.004 1.467 1.00 98.25 192 MET A N 1
ATOM 1473 C CA . MET A 1 192 ? 8.292 8.560 1.587 1.00 98.25 192 MET A CA 1
ATOM 1474 C C . MET A 1 192 ? 7.348 7.678 2.410 1.00 98.25 192 MET A C 1
ATOM 1476 O O . MET A 1 192 ? 6.617 8.189 3.259 1.00 98.25 192 MET A O 1
ATOM 1480 N N . GLN A 1 193 ? 7.417 6.352 2.266 1.00 97.38 193 GLN A N 1
ATOM 1481 C CA . GLN A 1 193 ? 6.706 5.433 3.164 1.00 97.38 193 GLN A CA 1
ATOM 1482 C C . GLN A 1 193 ? 7.249 5.503 4.607 1.00 97.38 193 GLN A C 1
ATOM 1484 O O . GLN A 1 193 ? 6.483 5.395 5.567 1.00 97.38 193 GLN A O 1
ATOM 1489 N N . GLY A 1 194 ? 8.541 5.811 4.781 1.00 97.38 194 GLY A N 1
ATOM 1490 C CA . GLY A 1 194 ? 9.133 6.132 6.083 1.00 97.38 194 GLY A CA 1
ATOM 1491 C C . GLY A 1 194 ? 8.509 7.373 6.733 1.00 97.38 194 GLY A C 1
ATOM 1492 O O . GLY A 1 194 ? 8.120 7.316 7.899 1.00 97.38 194 GLY A O 1
ATOM 1493 N N . LYS A 1 195 ? 8.313 8.459 5.973 1.00 97.69 195 LYS A N 1
ATOM 1494 C CA . LYS A 1 195 ? 7.616 9.674 6.445 1.00 97.69 195 LYS A CA 1
ATOM 1495 C C . LYS A 1 195 ? 6.154 9.406 6.808 1.00 97.69 195 LYS A C 1
ATOM 1497 O O . LYS A 1 195 ? 5.662 9.901 7.818 1.00 97.69 195 LYS A O 1
ATOM 1502 N N . ALA A 1 196 ? 5.458 8.567 6.041 1.00 97.94 196 ALA A N 1
ATOM 1503 C CA . ALA A 1 196 ? 4.107 8.133 6.398 1.00 97.94 196 ALA A CA 1
ATOM 1504 C C . ALA A 1 196 ? 4.082 7.384 7.750 1.00 97.94 196 ALA A C 1
ATOM 1506 O O . ALA A 1 196 ? 3.218 7.633 8.595 1.00 97.94 196 ALA A O 1
ATOM 1507 N N . SER A 1 197 ? 5.080 6.529 8.000 1.00 97.69 197 SER A N 1
ATOM 1508 C CA . SER A 1 197 ? 5.268 5.881 9.305 1.00 97.69 197 SER A CA 1
ATOM 1509 C C . SER A 1 197 ? 5.635 6.864 10.419 1.00 97.69 197 SER A C 1
ATOM 1511 O O . SER A 1 197 ? 5.215 6.664 11.557 1.00 97.69 197 SER A O 1
ATOM 1513 N N . GLU A 1 198 ? 6.373 7.934 10.121 1.00 97.69 198 GLU A N 1
ATOM 1514 C CA . GLU A 1 198 ? 6.686 9.005 11.074 1.00 97.69 198 GLU A CA 1
ATOM 1515 C C . GLU A 1 198 ? 5.420 9.740 11.528 1.00 97.69 198 GLU A C 1
ATOM 1517 O O . GLU A 1 198 ? 5.223 9.923 12.728 1.00 97.69 198 GLU A O 1
ATOM 1522 N N . ILE A 1 199 ? 4.496 10.042 10.607 1.00 97.81 199 ILE A N 1
ATOM 1523 C CA . ILE A 1 199 ? 3.178 10.605 10.943 1.00 97.81 199 ILE A CA 1
ATOM 1524 C C . ILE A 1 199 ? 2.411 9.660 11.882 1.00 97.81 199 ILE A C 1
ATOM 1526 O O . ILE A 1 199 ? 1.895 10.079 12.924 1.00 97.81 199 ILE A O 1
ATOM 1530 N N . ALA A 1 200 ? 2.350 8.367 11.538 1.00 97.00 200 ALA A N 1
ATOM 1531 C CA . ALA A 1 200 ? 1.734 7.353 12.393 1.00 97.00 200 ALA A CA 1
ATOM 1532 C C . ALA A 1 200 ? 2.431 7.254 13.760 1.00 97.00 200 ALA A C 1
ATOM 1534 O O . ALA A 1 200 ? 1.761 7.080 14.771 1.00 97.00 200 ALA A O 1
ATOM 1535 N N . GLY A 1 201 ? 3.756 7.396 13.814 1.00 97.12 201 GLY A N 1
ATOM 1536 C CA . GLY A 1 201 ? 4.549 7.373 15.040 1.00 97.12 201 GLY A CA 1
ATOM 1537 C C . GLY A 1 201 ? 4.323 8.594 15.929 1.00 97.12 201 GLY A C 1
ATOM 1538 O O . GLY A 1 201 ? 4.175 8.437 17.138 1.00 97.12 201 GLY A O 1
ATOM 1539 N N . LEU A 1 202 ? 4.214 9.790 15.350 1.00 97.19 202 LEU A N 1
ATOM 1540 C CA . LEU A 1 202 ? 3.962 11.034 16.079 1.00 97.19 202 LEU A CA 1
ATOM 1541 C C . LEU A 1 202 ? 2.615 10.987 16.815 1.00 97.19 202 LEU A C 1
ATOM 1543 O O . LEU A 1 202 ? 2.534 11.334 17.993 1.00 97.19 202 LEU A O 1
ATOM 1547 N N . LEU A 1 203 ? 1.576 10.488 16.144 1.00 97.19 203 LEU A N 1
ATOM 1548 C CA . LEU A 1 203 ? 0.222 10.355 16.693 1.00 97.19 203 LEU A CA 1
ATOM 1549 C C . LEU A 1 203 ? 0.027 9.065 17.513 1.00 97.19 203 LEU A C 1
ATOM 1551 O O . LEU A 1 203 ? -0.727 9.022 18.487 1.00 97.19 203 LEU A O 1
ATOM 1555 N N . GLY A 1 204 ? 0.692 7.992 17.100 1.00 96.25 204 GLY A N 1
ATOM 1556 C CA . GLY A 1 204 ? 0.564 6.633 17.619 1.00 96.25 204 GLY A CA 1
ATOM 1557 C C . GLY A 1 204 ? 1.570 6.269 18.708 1.00 96.25 204 GLY A C 1
ATOM 1558 O O . GLY A 1 204 ? 1.482 5.186 19.282 1.00 96.25 204 GLY A O 1
ATOM 1559 N N . GLY A 1 205 ? 2.549 7.129 18.985 1.00 96.38 205 GLY A N 1
ATOM 1560 C CA . GLY A 1 205 ? 3.690 6.878 19.870 1.00 96.38 205 GLY A CA 1
ATOM 1561 C C . GLY A 1 205 ? 4.818 6.066 19.220 1.00 96.38 205 GLY A C 1
ATOM 1562 O O . GLY A 1 205 ? 5.983 6.269 19.552 1.00 96.38 205 GLY A O 1
ATOM 1563 N N . LYS A 1 206 ? 4.493 5.151 18.299 1.00 96.94 206 LYS A N 1
ATOM 1564 C CA . LYS A 1 206 ? 5.450 4.420 17.457 1.00 96.94 206 LYS A CA 1
ATOM 1565 C C . LYS A 1 206 ? 4.763 3.814 16.233 1.00 96.94 206 LYS A C 1
ATOM 1567 O O . LYS A 1 206 ? 3.551 3.615 16.246 1.00 96.94 206 LYS A O 1
ATOM 1572 N N . MET A 1 207 ? 5.552 3.430 15.237 1.00 96.50 207 MET A N 1
ATOM 1573 C CA . MET A 1 207 ? 5.120 2.632 14.091 1.00 96.50 207 MET A CA 1
ATOM 1574 C C . MET A 1 207 ? 6.237 1.636 13.727 1.00 96.50 207 MET A C 1
ATOM 1576 O O . MET A 1 207 ? 7.402 2.041 13.740 1.00 96.50 207 MET A O 1
ATOM 1580 N N . PRO A 1 208 ? 5.940 0.355 13.424 1.00 97.38 208 PRO A N 1
ATOM 1581 C CA . PRO A 1 208 ? 4.644 -0.328 13.512 1.00 97.38 208 PRO A CA 1
ATOM 1582 C C . PRO A 1 208 ? 4.083 -0.494 14.935 1.00 97.38 208 PRO A C 1
ATOM 1584 O O . PRO A 1 208 ? 4.806 -0.41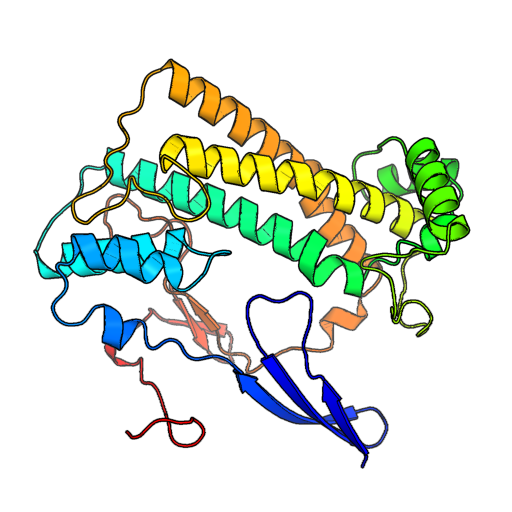3 15.933 1.00 97.38 208 PRO A O 1
ATOM 1587 N N . HIS A 1 209 ? 2.788 -0.818 15.003 1.00 97.50 209 HIS A N 1
ATOM 1588 C CA . HIS A 1 209 ? 2.024 -1.124 16.222 1.00 97.50 209 HIS A CA 1
ATOM 1589 C C . HIS A 1 209 ? 1.912 0.040 17.215 1.00 97.50 209 HIS A C 1
ATOM 1591 O O . HIS A 1 209 ? 2.572 0.058 18.259 1.00 97.50 209 HIS A O 1
ATOM 1597 N N . ILE A 1 210 ? 1.043 0.989 16.883 1.00 97.38 210 ILE A N 1
ATOM 1598 C CA . ILE A 1 210 ? 0.713 2.159 17.696 1.00 97.38 210 ILE A CA 1
ATOM 1599 C C . ILE A 1 210 ? 0.269 1.791 19.124 1.00 97.38 210 ILE A C 1
ATOM 1601 O O . ILE A 1 210 ? -0.288 0.724 19.394 1.00 97.38 210 ILE A O 1
ATOM 1605 N N . MET A 1 211 ? 0.491 2.719 20.049 1.00 96.56 211 MET A N 1
ATOM 1606 C CA . MET A 1 211 ? 0.219 2.560 21.478 1.00 96.56 211 MET A CA 1
ATOM 1607 C C . MET A 1 211 ? -0.823 3.546 22.015 1.00 96.56 211 MET A C 1
ATOM 1609 O O . MET A 1 211 ? -1.209 3.441 23.171 1.00 96.56 211 MET A O 1
ATOM 1613 N N . THR A 1 212 ? -1.270 4.520 21.221 1.00 96.62 212 THR A N 1
ATOM 1614 C CA . THR A 1 212 ? -2.183 5.563 21.717 1.00 96.62 212 THR A CA 1
ATOM 1615 C C . THR A 1 212 ? -3.656 5.217 21.555 1.00 96.62 212 THR A C 1
ATOM 1617 O O . THR A 1 212 ? -4.484 5.937 22.101 1.00 96.62 212 THR A O 1
ATOM 1620 N N . ILE A 1 213 ? -4.010 4.151 20.835 1.00 95.25 213 ILE A N 1
ATOM 1621 C CA . ILE A 1 213 ? -5.405 3.769 20.592 1.00 95.25 213 ILE A CA 1
ATOM 1622 C C . ILE A 1 213 ? -5.811 2.625 21.513 1.00 95.25 213 ILE A C 1
ATOM 1624 O O . ILE A 1 213 ? -5.246 1.536 21.453 1.00 95.25 213 ILE A O 1
ATOM 1628 N N . VAL A 1 214 ? -6.832 2.903 22.317 1.00 90.75 214 VAL A N 1
ATOM 1629 C CA . VAL A 1 214 ? -7.555 1.970 23.188 1.00 90.75 214 VAL A CA 1
ATOM 1630 C C . VAL A 1 214 ? -9.047 2.315 23.145 1.00 90.75 214 VAL A C 1
ATOM 1632 O O . VAL A 1 214 ? -9.391 3.432 22.726 1.00 90.75 214 VAL A O 1
ATOM 1635 N N . PRO A 1 215 ? -9.941 1.414 23.593 1.00 95.81 215 PRO A N 1
ATOM 1636 C CA . PRO A 1 215 ? -11.339 1.764 23.823 1.00 95.81 215 PRO A CA 1
ATOM 1637 C C . PRO A 1 215 ? -11.458 3.046 24.666 1.00 95.81 215 PRO A C 1
ATOM 1639 O O . PRO A 1 215 ? -10.795 3.191 25.691 1.00 95.81 215 PRO A O 1
ATOM 1642 N N . GLY A 1 216 ? -12.268 4.004 24.212 1.00 95.12 216 GLY A N 1
ATOM 1643 C CA . GLY A 1 216 ? -12.438 5.318 24.845 1.00 95.12 216 GLY A CA 1
ATOM 1644 C C . GLY A 1 216 ? -11.748 6.485 24.133 1.00 95.12 216 GLY A C 1
ATOM 1645 O O . GLY A 1 216 ? -11.968 7.637 24.508 1.00 95.12 216 GLY A O 1
ATOM 1646 N N . GLY A 1 217 ? -10.971 6.234 23.076 1.00 94.88 217 GLY A N 1
ATOM 1647 C CA . GLY A 1 217 ? -10.457 7.280 22.189 1.00 94.88 217 GLY A CA 1
ATOM 1648 C C . GLY A 1 217 ? -8.973 7.136 21.870 1.00 94.88 217 GLY A C 1
ATOM 1649 O O . GLY A 1 217 ? -8.554 6.163 21.240 1.00 94.88 217 GLY A O 1
ATOM 1650 N N . THR A 1 218 ? -8.192 8.151 22.238 1.00 95.88 218 THR A N 1
ATOM 1651 C CA . THR A 1 218 ? -6.740 8.182 22.048 1.00 95.88 218 THR A CA 1
ATOM 1652 C C . THR A 1 218 ? -6.047 8.800 23.258 1.00 95.88 218 THR A C 1
ATOM 1654 O O . THR A 1 218 ? -6.562 9.741 23.858 1.00 95.88 218 THR A O 1
ATOM 1657 N N . ALA A 1 219 ? -4.867 8.284 23.598 1.00 95.12 219 ALA A N 1
ATOM 1658 C CA . ALA A 1 219 ? -3.978 8.845 24.610 1.00 95.12 219 ALA A CA 1
ATOM 1659 C C . ALA A 1 219 ? -3.100 9.994 24.073 1.00 95.12 219 ALA A C 1
ATOM 1661 O O . ALA A 1 219 ? -2.362 10.614 24.839 1.00 95.12 219 ALA A O 1
ATOM 1662 N N . PHE A 1 220 ? -3.143 10.279 22.766 1.00 95.62 220 PHE A N 1
ATOM 1663 C CA . PHE A 1 220 ? -2.393 11.388 22.186 1.00 95.62 220 PHE A CA 1
ATOM 1664 C C . PHE A 1 220 ? -3.039 12.729 22.540 1.00 95.62 220 PHE A C 1
ATOM 1666 O O . PHE A 1 220 ? -4.197 12.987 22.210 1.00 95.62 220 PHE A O 1
ATOM 1673 N N . VAL A 1 221 ? -2.258 13.605 23.171 1.00 92.44 221 VAL A N 1
ATOM 1674 C CA . VAL A 1 221 ? -2.643 14.992 23.441 1.00 92.44 221 VAL A CA 1
ATOM 1675 C C . VAL A 1 221 ? -1.847 15.902 22.498 1.00 92.44 221 VAL A C 1
ATOM 1677 O O . VAL A 1 221 ? -0.616 15.949 22.618 1.00 92.44 221 VAL A O 1
ATOM 1680 N N . PRO A 1 222 ? -2.505 16.597 21.550 1.00 91.81 222 PRO A N 1
ATOM 1681 C CA . PRO A 1 222 ? -1.822 17.487 20.621 1.00 91.81 222 PRO A CA 1
ATOM 1682 C C . PRO A 1 222 ? -1.288 18.736 21.333 1.00 91.81 222 PRO A C 1
ATOM 1684 O O . PRO A 1 222 ? -1.955 19.304 22.198 1.00 91.81 222 PRO A O 1
ATOM 1687 N N . THR A 1 223 ? -0.102 19.180 20.925 1.00 95.38 223 THR A N 1
ATOM 1688 C CA . THR A 1 223 ? 0.446 20.518 21.200 1.00 95.38 223 THR A CA 1
ATOM 1689 C C . THR A 1 223 ? 0.538 21.281 19.881 1.00 95.38 223 THR A C 1
ATOM 1691 O O . THR A 1 223 ? 0.561 20.648 18.828 1.00 95.38 223 THR A O 1
ATOM 1694 N N . GLU A 1 224 ? 0.597 22.614 19.919 1.00 95.44 224 GLU A N 1
ATOM 1695 C CA . GLU A 1 224 ? 0.740 23.434 18.700 1.00 95.44 224 GLU A CA 1
ATOM 1696 C C . GLU A 1 224 ? 1.959 22.996 17.873 1.00 95.44 224 GLU A C 1
ATOM 1698 O O . GLU A 1 224 ? 1.810 22.658 16.707 1.00 95.44 224 GLU A O 1
ATOM 1703 N N . GLU A 1 225 ? 3.116 22.837 18.523 1.00 95.94 225 GLU A N 1
ATOM 1704 C CA . GLU A 1 225 ? 4.354 22.330 17.909 1.00 95.94 225 GLU A CA 1
ATOM 1705 C C . GLU A 1 225 ? 4.154 20.991 17.175 1.00 95.94 225 GLU A C 1
ATOM 1707 O O . GLU A 1 225 ? 4.501 20.862 16.007 1.00 95.94 225 GLU A O 1
ATOM 1712 N N . LYS A 1 226 ? 3.497 20.008 17.809 1.00 94.38 226 LYS A N 1
ATOM 1713 C CA . LYS A 1 226 ? 3.243 18.702 17.177 1.00 94.3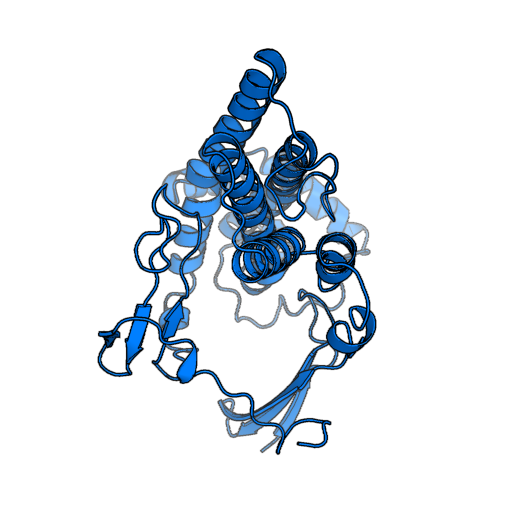8 226 LYS A CA 1
ATOM 1714 C C . LYS A 1 226 ? 2.274 18.785 16.001 1.00 94.38 226 LYS A C 1
ATOM 1716 O O . LYS A 1 226 ? 2.317 17.930 15.120 1.00 94.38 226 LYS A O 1
ATOM 1721 N N . LEU A 1 227 ? 1.343 19.738 16.025 1.00 95.31 227 LEU A N 1
ATOM 1722 C CA . LEU A 1 227 ? 0.408 19.949 14.922 1.00 95.31 227 LEU A CA 1
ATOM 1723 C C . LEU A 1 227 ? 1.100 20.623 13.733 1.00 95.31 227 LEU A C 1
ATOM 1725 O O . LEU A 1 227 ? 0.794 20.267 12.595 1.00 95.31 227 LEU A O 1
ATOM 1729 N N . ASP A 1 228 ? 2.047 21.524 13.989 1.00 97.00 228 ASP A N 1
ATOM 1730 C CA . ASP A 1 228 ? 2.888 22.124 12.953 1.00 97.00 228 ASP A CA 1
ATOM 1731 C C . ASP A 1 228 ? 3.813 21.075 12.314 1.00 97.00 228 ASP A C 1
ATOM 1733 O O . ASP A 1 228 ? 3.842 20.961 11.085 1.00 97.00 228 ASP A O 1
ATOM 1737 N N . ASP A 1 229 ? 4.470 20.232 13.122 1.00 95.44 229 ASP A N 1
ATOM 1738 C CA . ASP A 1 229 ? 5.283 19.104 12.639 1.00 95.44 22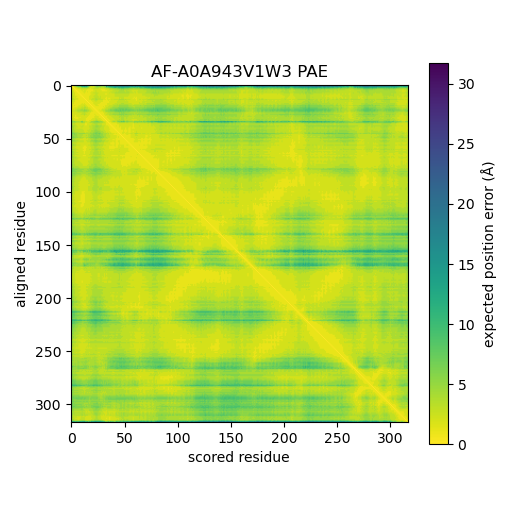9 ASP A CA 1
ATOM 1739 C C . ASP A 1 229 ? 4.453 18.142 11.776 1.00 95.44 229 ASP A C 1
ATOM 1741 O O . ASP A 1 229 ? 4.833 17.786 10.656 1.00 95.44 229 ASP A O 1
ATOM 1745 N N . LEU A 1 230 ? 3.271 17.756 12.275 1.00 96.75 230 LEU A N 1
ATOM 1746 C CA . LEU A 1 230 ? 2.328 16.907 11.553 1.00 96.75 230 LEU A CA 1
ATOM 1747 C C . LEU A 1 230 ? 1.954 17.520 10.202 1.00 96.75 230 LEU A C 1
ATOM 1749 O O . LEU A 1 230 ? 1.931 16.816 9.193 1.00 96.75 230 LEU A O 1
ATOM 1753 N N . LYS A 1 231 ? 1.646 18.820 10.176 1.00 96.94 231 LYS A N 1
ATOM 1754 C CA . LYS A 1 231 ? 1.265 19.516 8.949 1.00 96.94 231 LYS A CA 1
ATOM 1755 C C . LYS A 1 231 ? 2.407 19.525 7.934 1.00 96.94 231 LYS A C 1
ATOM 1757 O O . LYS A 1 231 ? 2.149 19.249 6.766 1.00 96.94 231 LYS A O 1
ATOM 1762 N N . GLY A 1 232 ? 3.639 19.790 8.368 1.00 97.69 232 GLY A N 1
ATOM 1763 C CA . GLY A 1 232 ? 4.815 19.751 7.496 1.00 97.69 232 GLY A CA 1
ATOM 1764 C C . GLY A 1 232 ? 4.998 18.384 6.831 1.00 97.69 232 GLY A C 1
ATOM 1765 O O . GLY A 1 232 ? 5.115 18.307 5.608 1.00 97.69 232 GLY A O 1
ATOM 1766 N N . LEU A 1 233 ? 4.929 17.306 7.619 1.00 97.56 233 LEU A N 1
ATOM 1767 C CA . LEU A 1 233 ? 5.042 15.933 7.113 1.00 97.56 233 LEU A CA 1
ATOM 1768 C C . LEU A 1 233 ? 3.907 15.569 6.144 1.00 97.56 233 LEU A C 1
ATOM 1770 O O . LEU A 1 233 ? 4.148 14.953 5.105 1.00 97.56 233 LEU A O 1
ATOM 1774 N N . VAL A 1 234 ? 2.666 15.941 6.476 1.00 97.31 234 VAL A N 1
ATOM 1775 C CA . VAL A 1 234 ? 1.493 15.660 5.635 1.00 97.31 234 VAL A CA 1
ATOM 1776 C C . VAL A 1 234 ? 1.559 16.426 4.318 1.00 97.31 234 VAL A C 1
ATOM 1778 O O . VAL A 1 234 ? 1.299 15.828 3.278 1.00 97.31 234 VAL A O 1
ATOM 1781 N N . ASP A 1 235 ? 1.915 17.712 4.336 1.00 97.88 235 ASP A N 1
ATOM 1782 C CA . ASP A 1 235 ? 2.009 18.527 3.121 1.00 97.88 235 ASP A CA 1
ATOM 1783 C C . ASP A 1 235 ? 3.097 17.983 2.181 1.00 97.88 235 ASP A C 1
ATOM 1785 O O . ASP A 1 235 ? 2.875 17.867 0.976 1.00 97.88 235 ASP A O 1
ATOM 1789 N N . GLU A 1 236 ? 4.258 17.605 2.720 1.00 97.81 236 GLU A N 1
ATOM 1790 C CA . GLU A 1 236 ? 5.339 16.999 1.939 1.00 97.81 236 GLU A CA 1
ATOM 1791 C C . GLU A 1 236 ? 4.893 15.687 1.281 1.00 97.81 236 GLU A C 1
ATOM 1793 O O . GLU A 1 236 ? 5.038 15.514 0.069 1.00 97.81 236 GLU A O 1
ATOM 1798 N N . LEU A 1 237 ? 4.293 14.784 2.062 1.00 97.75 237 LEU A N 1
ATOM 1799 C CA . LEU A 1 237 ? 3.831 13.488 1.573 1.00 97.75 237 LEU A CA 1
ATOM 1800 C C . LEU A 1 237 ? 2.691 13.631 0.557 1.00 97.75 237 LEU A C 1
ATOM 1802 O O . LEU A 1 237 ? 2.696 12.952 -0.467 1.00 97.75 237 LEU A O 1
ATOM 1806 N N . TYR A 1 238 ? 1.742 14.536 0.805 1.00 97.38 238 TYR A N 1
ATOM 1807 C CA . TYR A 1 238 ? 0.653 14.844 -0.119 1.00 97.38 238 TYR A CA 1
ATOM 1808 C C . TYR A 1 238 ? 1.190 15.356 -1.457 1.00 97.38 238 TYR A C 1
ATOM 1810 O O . TYR A 1 238 ? 0.793 14.859 -2.510 1.00 97.38 238 TYR A O 1
ATOM 1818 N N . ASN A 1 239 ? 2.118 16.316 -1.422 1.00 98.06 239 ASN A N 1
ATOM 1819 C CA . ASN A 1 239 ? 2.715 16.874 -2.631 1.00 98.06 239 ASN A CA 1
ATOM 1820 C C . ASN A 1 239 ? 3.483 15.809 -3.415 1.00 98.06 239 ASN A C 1
ATOM 1822 O O . ASN A 1 239 ? 3.372 15.760 -4.637 1.00 98.06 239 ASN A O 1
ATOM 1826 N N . TRP A 1 240 ? 4.222 14.932 -2.737 1.00 98.38 240 TRP A N 1
ATOM 1827 C CA . TRP A 1 240 ? 4.917 13.839 -3.409 1.00 98.38 240 TRP A CA 1
ATOM 1828 C C . TRP A 1 240 ? 3.948 12.816 -4.016 1.00 98.38 240 TRP A C 1
ATOM 1830 O O . TRP A 1 240 ? 4.109 12.425 -5.166 1.00 98.38 240 TRP A O 1
ATOM 1840 N N . VAL A 1 241 ? 2.886 12.416 -3.307 1.00 98.31 241 VAL A N 1
ATOM 1841 C CA . VAL A 1 241 ? 1.878 11.499 -3.870 1.00 98.31 241 VAL A CA 1
ATOM 1842 C C . VAL A 1 241 ? 1.205 12.113 -5.101 1.00 98.31 241 VAL A C 1
ATOM 1844 O O . VAL A 1 241 ? 1.049 11.438 -6.119 1.00 98.31 241 VAL A O 1
ATOM 1847 N N . ALA A 1 242 ? 0.832 13.392 -5.024 1.00 98.19 242 ALA A N 1
ATOM 1848 C CA . ALA A 1 242 ? 0.162 14.101 -6.108 1.00 98.19 242 ALA A CA 1
ATOM 1849 C C . ALA A 1 242 ? 1.052 14.281 -7.346 1.00 98.19 242 ALA A C 1
ATOM 1851 O O . ALA A 1 242 ? 0.558 14.161 -8.465 1.00 98.19 242 ALA A O 1
ATOM 1852 N N . ASN A 1 243 ? 2.341 14.561 -7.145 1.00 97.88 243 ASN A N 1
ATOM 1853 C CA . ASN A 1 243 ? 3.265 14.874 -8.233 1.00 97.88 243 ASN A CA 1
ATOM 1854 C C . ASN A 1 243 ? 4.045 13.655 -8.743 1.00 97.88 243 ASN A C 1
ATOM 1856 O O . ASN A 1 243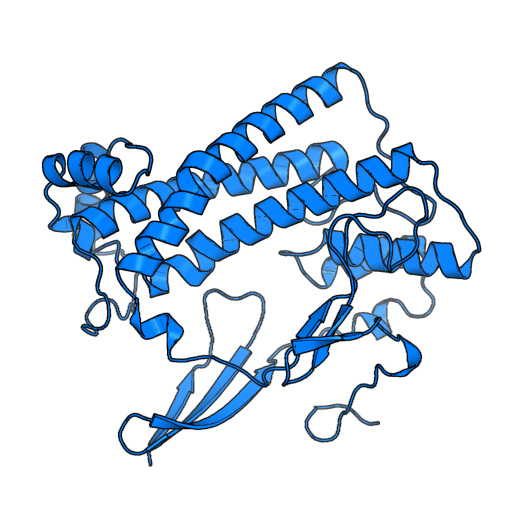 ? 4.480 13.682 -9.885 1.00 97.88 243 ASN A O 1
ATOM 1860 N N . THR A 1 244 ? 4.208 12.602 -7.941 1.00 98.44 244 THR A N 1
ATOM 1861 C CA . THR A 1 244 ? 5.042 11.434 -8.271 1.00 98.44 244 THR A CA 1
ATOM 1862 C C . THR A 1 244 ? 4.204 10.166 -8.378 1.00 98.44 244 THR A C 1
ATOM 1864 O O . THR A 1 244 ? 4.037 9.630 -9.467 1.00 98.44 244 THR A O 1
ATOM 1867 N N . MET A 1 245 ? 3.601 9.708 -7.275 1.00 98.44 245 MET A N 1
ATOM 1868 C CA . MET A 1 245 ? 2.920 8.406 -7.232 1.00 98.44 245 MET A CA 1
ATOM 1869 C C . MET A 1 245 ? 1.721 8.314 -8.181 1.00 98.44 245 MET A C 1
ATOM 1871 O O . MET A 1 245 ? 1.552 7.307 -8.873 1.00 98.44 245 MET A O 1
ATOM 1875 N N . ILE A 1 246 ? 0.881 9.352 -8.227 1.00 98.31 246 ILE A N 1
ATOM 1876 C CA . ILE A 1 246 ? -0.271 9.385 -9.136 1.00 98.31 246 ILE A CA 1
ATOM 1877 C C . ILE A 1 246 ? 0.197 9.435 -10.604 1.00 98.31 246 ILE A C 1
ATOM 1879 O O . ILE A 1 246 ? -0.244 8.575 -11.374 1.00 98.31 246 ILE A O 1
ATOM 1883 N N . PRO A 1 247 ? 1.093 10.356 -11.020 1.00 98.44 247 PRO A N 1
ATOM 1884 C CA . PRO A 1 247 ? 1.638 10.355 -12.377 1.00 98.44 247 PRO A CA 1
ATOM 1885 C C . PRO A 1 247 ? 2.339 9.056 -12.771 1.00 98.44 247 PRO A C 1
ATOM 1887 O O . PRO A 1 247 ? 2.085 8.564 -13.865 1.00 98.44 247 PRO A O 1
ATOM 1890 N N . ASP A 1 248 ? 3.123 8.445 -11.883 1.00 98.56 248 ASP A N 1
ATOM 1891 C CA . ASP A 1 248 ? 3.769 7.151 -12.128 1.00 98.56 248 ASP A CA 1
ATOM 1892 C C . ASP A 1 248 ? 2.745 6.040 -12.371 1.00 98.56 248 ASP A C 1
ATOM 1894 O O . ASP A 1 248 ? 2.889 5.247 -13.300 1.00 98.56 248 ASP A O 1
ATOM 1898 N N . THR A 1 249 ? 1.671 6.004 -11.576 1.00 97.31 249 THR A N 1
ATOM 1899 C CA . THR A 1 249 ? 0.575 5.039 -11.765 1.00 97.31 249 THR A CA 1
ATOM 1900 C C . THR A 1 249 ? -0.045 5.190 -13.156 1.00 97.31 249 THR A C 1
ATOM 1902 O O . THR A 1 249 ? -0.273 4.204 -13.860 1.00 97.31 249 THR A O 1
ATOM 1905 N N . LEU A 1 250 ? -0.289 6.434 -13.584 1.00 96.94 250 LEU A N 1
ATOM 1906 C CA . LEU A 1 250 ? -0.818 6.732 -14.916 1.00 96.94 250 LEU A CA 1
ATOM 1907 C C . LEU A 1 250 ? 0.197 6.432 -16.024 1.00 96.94 250 LEU A C 1
ATOM 1909 O O . LEU A 1 250 ? -0.202 6.005 -17.105 1.00 96.94 250 LEU A O 1
ATOM 1913 N N . ALA A 1 251 ? 1.489 6.649 -15.776 1.00 97.12 251 ALA A N 1
ATOM 1914 C CA . ALA A 1 251 ? 2.560 6.338 -16.709 1.00 97.12 251 ALA A CA 1
ATOM 1915 C C . ALA A 1 251 ? 2.632 4.831 -16.959 1.00 97.12 251 ALA A C 1
ATOM 1917 O O . ALA A 1 251 ? 2.516 4.419 -18.110 1.00 97.12 251 ALA A O 1
ATOM 1918 N N . VAL A 1 252 ? 2.710 4.014 -15.902 1.00 97.19 252 VAL A N 1
ATOM 1919 C CA . VAL A 1 252 ? 2.710 2.544 -16.003 1.00 97.19 252 VAL A CA 1
ATOM 1920 C C . VAL A 1 252 ? 1.493 2.058 -16.792 1.00 97.19 252 VAL A C 1
ATOM 1922 O O . VAL A 1 252 ? 1.643 1.289 -17.738 1.00 97.19 252 VAL A O 1
ATOM 1925 N N . ALA A 1 253 ? 0.295 2.571 -16.495 1.00 95.75 253 ALA A N 1
ATOM 1926 C CA . ALA A 1 253 ? -0.928 2.170 -17.193 1.00 95.75 253 ALA A CA 1
ATOM 1927 C C . ALA A 1 253 ? -0.889 2.419 -18.717 1.00 95.75 253 ALA A C 1
ATOM 1929 O O . ALA A 1 253 ? -1.508 1.671 -19.471 1.00 95.75 253 ALA A O 1
ATOM 1930 N N . LYS A 1 254 ? -0.156 3.438 -19.194 1.00 95.38 254 LYS A N 1
ATOM 1931 C CA . LYS A 1 254 ? -0.005 3.710 -20.638 1.00 95.38 254 LYS A CA 1
ATOM 1932 C C . LYS A 1 254 ? 0.820 2.644 -21.361 1.00 95.38 254 LYS A C 1
ATOM 1934 O O . LYS A 1 254 ? 0.583 2.425 -22.546 1.00 95.38 254 LYS A O 1
ATOM 1939 N N . PHE A 1 255 ? 1.772 2.012 -20.675 1.00 96.25 255 PHE A N 1
ATOM 1940 C CA . PHE A 1 255 ? 2.624 0.963 -21.247 1.00 96.25 255 PHE A CA 1
ATOM 1941 C C . PHE A 1 255 ? 1.978 -0.427 -21.200 1.00 96.25 255 PHE A C 1
ATOM 1943 O O . PHE A 1 255 ? 2.398 -1.306 -21.945 1.00 96.25 255 PHE A O 1
ATOM 1950 N N . TYR A 1 256 ? 0.943 -0.610 -20.376 1.00 95.56 256 TYR A N 1
ATOM 1951 C CA . TYR A 1 256 ? 0.232 -1.884 -20.220 1.00 95.56 256 TYR A CA 1
ATOM 1952 C C . TYR A 1 256 ? -1.286 -1.743 -20.443 1.00 95.56 256 TYR A C 1
ATOM 1954 O O . TYR A 1 256 ? -2.076 -2.082 -19.554 1.00 95.56 256 TYR A O 1
ATOM 1962 N N . PRO A 1 257 ? -1.754 -1.227 -21.598 1.00 94.44 257 PRO A N 1
ATOM 1963 C CA . PRO A 1 257 ? -3.188 -1.082 -21.867 1.00 94.44 257 PRO A CA 1
ATOM 1964 C C . PRO A 1 257 ? -3.947 -2.421 -21.833 1.00 94.44 257 PRO A C 1
ATOM 1966 O O . PRO A 1 257 ? -5.133 -2.462 -21.504 1.00 94.44 257 PRO A O 1
ATOM 1969 N N . GLU A 1 258 ? -3.272 -3.527 -22.142 1.00 92.38 258 GLU A N 1
ATOM 1970 C CA . GLU A 1 258 ? -3.801 -4.885 -22.076 1.00 92.38 258 GLU A CA 1
ATOM 1971 C C . GLU A 1 258 ? -4.152 -5.328 -20.652 1.00 92.38 258 GLU A C 1
ATOM 1973 O O . GLU A 1 258 ? -5.030 -6.178 -20.494 1.00 92.38 258 GLU A O 1
ATOM 1978 N N . ALA A 1 259 ? -3.569 -4.713 -19.615 1.00 91.19 259 ALA A N 1
ATOM 1979 C CA . ALA A 1 259 ? -3.899 -5.007 -18.221 1.00 91.19 259 ALA A CA 1
ATOM 1980 C C . ALA A 1 259 ? -5.369 -4.742 -17.877 1.00 91.19 259 ALA A C 1
ATOM 1982 O O . ALA A 1 259 ? -5.926 -5.376 -16.985 1.00 91.19 259 ALA A O 1
ATOM 1983 N N . ALA A 1 260 ? -6.044 -3.882 -18.646 1.00 91.69 260 ALA A N 1
ATOM 1984 C CA . ALA A 1 260 ? -7.482 -3.659 -18.522 1.00 91.69 260 ALA A CA 1
ATOM 1985 C C . ALA A 1 260 ? -8.341 -4.848 -19.004 1.00 91.69 260 ALA A C 1
ATOM 1987 O O . ALA A 1 260 ? -9.559 -4.843 -18.816 1.00 91.69 260 ALA A O 1
ATOM 1988 N N . THR A 1 261 ? -7.741 -5.850 -19.656 1.00 92.88 261 THR A N 1
ATOM 1989 C CA . THR A 1 261 ? -8.462 -6.976 -20.274 1.00 92.88 261 THR A CA 1
ATOM 1990 C C . THR A 1 261 ? -8.450 -8.256 -19.439 1.00 92.88 261 THR A C 1
ATOM 1992 O O . THR A 1 261 ? -9.251 -9.156 -19.699 1.00 92.88 261 THR A O 1
ATOM 1995 N N . PHE A 1 262 ? -7.608 -8.338 -18.407 1.00 90.62 262 PHE A N 1
ATOM 1996 C CA . PHE A 1 262 ? -7.514 -9.491 -17.512 1.00 90.62 262 PHE A CA 1
ATOM 1997 C C . PHE A 1 262 ? -7.783 -9.112 -16.048 1.00 90.62 262 PHE A C 1
ATOM 1999 O O . PHE A 1 262 ? -7.840 -7.945 -15.683 1.00 90.62 262 PHE A O 1
ATOM 2006 N N . GLY A 1 263 ? -8.028 -10.111 -15.191 1.00 90.06 263 GLY A N 1
ATOM 2007 C CA . GLY A 1 263 ? -8.193 -9.883 -13.747 1.00 90.06 263 GLY A CA 1
ATOM 2008 C C . GLY A 1 263 ? -9.537 -9.286 -13.297 1.00 90.06 263 GLY A C 1
ATOM 2009 O O . GLY A 1 263 ? -9.631 -8.815 -12.169 1.00 90.06 263 GLY A O 1
ATOM 2010 N N . LYS A 1 264 ? -10.600 -9.342 -14.120 1.00 89.69 264 LYS A N 1
ATOM 2011 C CA . LYS A 1 264 ? -11.942 -8.784 -13.810 1.00 89.69 264 LYS A CA 1
ATOM 2012 C C . LYS A 1 264 ? -12.525 -9.217 -12.446 1.00 89.69 264 LYS A C 1
ATOM 2014 O O . LYS A 1 264 ? -13.324 -8.488 -11.856 1.00 89.69 264 LYS A O 1
ATOM 2019 N N . GLY A 1 265 ? -12.160 -10.399 -11.949 1.00 89.69 265 GLY A N 1
ATOM 2020 C CA . GLY A 1 265 ? -12.727 -10.973 -10.727 1.00 89.69 265 GLY A CA 1
ATOM 2021 C C . GLY A 1 265 ? -14.205 -11.354 -10.884 1.00 89.69 265 GLY A C 1
ATOM 2022 O O . GLY A 1 265 ? -14.694 -11.569 -11.993 1.00 89.69 265 GLY A O 1
ATOM 2023 N N . VAL A 1 266 ? -14.925 -11.448 -9.762 1.00 90.00 266 VAL A N 1
ATOM 2024 C CA . VAL A 1 266 ? -16.325 -11.923 -9.717 1.00 90.00 266 VAL A CA 1
ATOM 2025 C C . VAL A 1 266 ? -17.369 -10.841 -10.023 1.00 90.00 266 VAL A C 1
ATOM 2027 O O . VAL A 1 266 ? -18.548 -11.151 -10.132 1.00 90.00 266 VAL A O 1
ATOM 2030 N N . GLY A 1 267 ? -16.955 -9.577 -10.173 1.00 91.44 267 GLY A N 1
ATOM 2031 C CA . GLY A 1 267 ? -17.847 -8.463 -10.526 1.00 91.44 267 GLY A CA 1
ATOM 2032 C C . GLY A 1 267 ? -18.762 -7.967 -9.403 1.00 91.44 267 GLY A C 1
ATOM 2033 O O . GLY A 1 267 ? -19.626 -7.144 -9.665 1.00 91.44 267 GLY A O 1
ATOM 2034 N N . ARG A 1 268 ? -18.569 -8.433 -8.167 1.00 94.56 268 ARG A N 1
ATOM 2035 C CA . ARG A 1 268 ? -19.316 -8.002 -6.981 1.00 94.56 268 ARG A CA 1
ATOM 2036 C C . ARG A 1 268 ? -18.349 -7.422 -5.954 1.00 94.56 268 ARG A C 1
ATOM 2038 O O . ARG A 1 268 ? -17.329 -8.044 -5.660 1.00 94.56 268 ARG A O 1
ATOM 2045 N N . TYR A 1 269 ? -18.672 -6.257 -5.399 1.00 94.94 269 TYR A N 1
ATOM 2046 C CA . TYR A 1 269 ? -17.771 -5.495 -4.528 1.00 94.94 269 TYR A CA 1
ATOM 2047 C C . TYR A 1 269 ? -18.470 -5.098 -3.231 1.00 94.94 269 TYR A C 1
ATOM 2049 O O . TYR A 1 269 ? -19.673 -4.852 -3.219 1.00 94.94 269 TYR A O 1
ATOM 2057 N N . GLY A 1 270 ? -17.721 -5.021 -2.134 1.00 94.94 270 GLY A N 1
ATOM 2058 C CA . GLY A 1 270 ? -18.225 -4.570 -0.842 1.00 94.94 270 GLY A CA 1
ATOM 2059 C C . GLY A 1 270 ? -17.204 -3.684 -0.143 1.00 94.94 270 GLY A C 1
ATOM 2060 O O . GLY A 1 270 ? -16.014 -3.991 -0.143 1.00 94.94 270 GLY A O 1
ATOM 2061 N N . ALA A 1 271 ? -17.674 -2.598 0.458 1.00 95.94 271 ALA A N 1
ATOM 2062 C CA . ALA A 1 271 ? -16.880 -1.706 1.285 1.00 95.94 271 ALA A CA 1
ATOM 2063 C C . ALA A 1 271 ? -17.684 -1.320 2.524 1.00 95.94 271 ALA A C 1
ATOM 2065 O O . ALA A 1 271 ? -18.816 -0.865 2.412 1.00 95.94 271 ALA A O 1
ATOM 2066 N N . TRP A 1 272 ? -17.090 -1.442 3.708 1.00 95.31 272 TRP A N 1
ATOM 2067 C CA . TRP A 1 272 ? -17.696 -0.943 4.948 1.00 95.31 272 TRP A CA 1
ATOM 2068 C C . TRP A 1 272 ? -17.486 0.561 5.139 1.00 95.31 272 TRP A C 1
ATOM 2070 O O . TRP A 1 272 ? -18.016 1.140 6.079 1.00 95.31 272 TRP A O 1
ATOM 2080 N N . GLY A 1 273 ? -16.698 1.202 4.274 1.00 95.56 273 GLY A N 1
ATOM 2081 C CA . GLY A 1 273 ? -16.241 2.574 4.461 1.00 95.56 273 GLY A CA 1
ATOM 2082 C C . GLY A 1 273 ? -15.222 2.712 5.596 1.00 95.56 273 GLY A C 1
ATOM 2083 O O . GLY A 1 273 ? -15.057 1.822 6.431 1.00 95.56 273 GLY A O 1
ATOM 2084 N N . VAL A 1 274 ? -14.529 3.846 5.635 1.00 96.06 274 VAL A N 1
ATOM 2085 C CA . VAL A 1 274 ? -13.557 4.191 6.687 1.00 96.06 274 VAL A CA 1
ATOM 2086 C C . VAL A 1 274 ? -13.475 5.714 6.832 1.00 96.06 274 VAL A C 1
ATOM 2088 O O . VAL A 1 274 ? -14.037 6.451 6.020 1.00 96.06 274 VAL A O 1
ATOM 2091 N N . PHE A 1 275 ? -12.778 6.185 7.867 1.00 97.50 275 PHE A N 1
ATOM 2092 C CA . PHE A 1 275 ? -12.711 7.582 8.296 1.00 97.50 275 PHE A CA 1
ATOM 2093 C C . PHE A 1 275 ? -14.070 8.092 8.777 1.00 97.50 275 PHE A C 1
ATOM 2095 O O . PHE A 1 275 ? -14.879 8.624 8.015 1.00 97.50 275 PHE A O 1
ATOM 2102 N N . GLU A 1 276 ? -14.306 7.952 10.077 1.00 96.56 276 GLU A N 1
ATOM 2103 C CA . GLU A 1 276 ? -15.593 8.274 10.690 1.00 96.56 276 GLU A CA 1
ATOM 2104 C C . GLU A 1 276 ? -15.895 9.769 10.595 1.00 96.56 276 GLU A C 1
ATOM 2106 O O . GLU A 1 276 ? -15.014 10.605 10.845 1.00 96.56 276 GLU A O 1
ATOM 2111 N N . ARG A 1 277 ? -17.142 10.126 10.281 1.00 97.19 277 ARG A N 1
ATOM 2112 C CA . ARG A 1 277 ? -17.677 11.482 10.483 1.00 97.19 277 ARG A CA 1
ATOM 2113 C C . ARG A 1 277 ? -18.239 11.610 11.905 1.00 97.19 277 ARG A C 1
ATOM 2115 O O . ARG A 1 277 ? -18.268 10.623 12.636 1.00 97.19 277 ARG A O 1
ATOM 2122 N N . PRO A 1 278 ? -18.649 12.812 12.354 1.00 96.00 278 PRO A N 1
ATOM 2123 C CA . PRO A 1 278 ? -19.168 12.992 13.712 1.00 96.00 278 PRO A CA 1
ATOM 2124 C C . PRO A 1 278 ? -20.359 12.098 14.089 1.00 96.00 278 PRO A C 1
ATOM 2126 O O . PRO A 1 278 ? -20.562 11.877 15.277 1.00 96.00 278 PRO A O 1
ATOM 2129 N N . SER A 1 279 ? -21.124 11.595 13.116 1.00 93.81 279 SER A N 1
ATOM 2130 C CA . SER A 1 279 ? -22.229 10.655 13.343 1.00 93.81 279 SER A CA 1
ATOM 2131 C C . SER A 1 279 ? -21.766 9.286 13.847 1.00 93.81 279 SER A C 1
ATOM 2133 O O . SER A 1 279 ? -22.512 8.646 14.575 1.00 93.81 279 SER A O 1
ATOM 2135 N N . MET A 1 280 ? -20.547 8.853 13.487 1.00 90.81 280 MET A N 1
ATOM 2136 C CA . MET A 1 280 ? -20.036 7.485 13.689 1.00 90.81 280 MET A CA 1
ATOM 2137 C C . MET A 1 280 ? -20.898 6.394 13.019 1.00 90.81 280 MET A C 1
ATOM 2139 O O . MET A 1 280 ? -20.732 5.207 13.308 1.00 90.81 280 MET A O 1
ATOM 2143 N N . GLU A 1 281 ? -21.811 6.789 12.128 1.00 90.25 281 GLU A N 1
ATOM 2144 C CA . GLU A 1 281 ? -22.668 5.874 11.384 1.00 90.25 281 GLU A CA 1
ATOM 2145 C C . GLU A 1 281 ? -21.926 5.342 10.159 1.00 90.25 281 GLU A C 1
ATOM 2147 O O . GLU A 1 281 ? -21.248 6.074 9.439 1.00 90.25 281 GLU A O 1
ATOM 2152 N N . MET A 1 282 ? -22.069 4.047 9.890 1.00 88.56 282 MET A N 1
ATOM 2153 C CA . MET A 1 282 ? -21.287 3.368 8.855 1.00 88.56 282 MET A CA 1
ATOM 2154 C C . MET A 1 282 ? -21.565 3.886 7.435 1.00 88.56 282 MET A C 1
ATOM 2156 O O . MET A 1 282 ? -20.662 3.924 6.601 1.00 88.56 282 MET A O 1
ATOM 2160 N N . ASN A 1 283 ? -22.799 4.314 7.166 1.00 89.94 283 ASN A N 1
ATOM 2161 C CA . ASN A 1 283 ? -23.201 4.930 5.900 1.00 89.94 283 ASN A CA 1
ATOM 2162 C C . ASN A 1 283 ? -22.827 6.424 5.800 1.00 89.94 283 ASN A C 1
ATOM 2164 O O . ASN A 1 283 ? -22.993 7.018 4.737 1.00 89.94 283 ASN A O 1
ATOM 2168 N N . ASP A 1 284 ? -22.287 7.020 6.866 1.00 93.56 284 ASP A N 1
ATOM 2169 C CA . ASP A 1 284 ? -21.834 8.410 6.926 1.00 93.56 284 ASP A CA 1
ATOM 2170 C C . ASP A 1 284 ? -20.339 8.473 7.282 1.00 93.56 284 ASP A C 1
ATOM 2172 O O . ASP A 1 284 ? -19.905 8.989 8.311 1.00 93.56 284 ASP A O 1
ATOM 2176 N N . ARG A 1 285 ? -19.512 7.935 6.387 1.00 96.38 285 ARG A N 1
ATOM 2177 C CA . ARG A 1 285 ? -18.044 7.955 6.472 1.00 96.38 285 ARG A CA 1
ATOM 2178 C C . ARG A 1 285 ? -17.446 8.834 5.368 1.00 96.38 285 ARG A C 1
ATOM 2180 O O . ARG A 1 285 ? -18.134 9.197 4.413 1.00 96.38 285 ARG A O 1
ATOM 2187 N N . TYR A 1 286 ? -16.184 9.259 5.493 1.00 97.50 286 TYR A N 1
ATOM 2188 C CA . TYR A 1 286 ? -15.535 10.016 4.404 1.00 97.50 286 TYR A CA 1
ATOM 2189 C C . TYR A 1 286 ? -15.220 9.117 3.205 1.00 97.50 286 TYR A C 1
ATOM 2191 O O . TYR A 1 286 ? -15.439 9.541 2.073 1.00 97.50 286 TYR A O 1
ATOM 2199 N N . LEU A 1 287 ? -14.750 7.889 3.450 1.00 96.81 287 LEU A N 1
ATOM 2200 C CA . LEU A 1 287 ? -14.732 6.830 2.442 1.00 96.81 287 LEU A CA 1
ATOM 2201 C C . LEU A 1 287 ? -16.037 6.032 2.563 1.00 96.81 287 LEU A C 1
ATOM 2203 O O . LEU A 1 287 ? -16.296 5.488 3.640 1.00 96.81 287 LEU A O 1
ATOM 2207 N N . PRO A 1 288 ? -16.864 5.979 1.505 1.00 95.44 288 PRO A N 1
ATOM 2208 C CA . PRO A 1 288 ? -18.230 5.479 1.595 1.00 95.44 288 PRO A CA 1
ATOM 2209 C C . PRO A 1 288 ? -18.298 3.963 1.795 1.00 95.44 288 PRO A C 1
ATOM 2211 O O . PRO A 1 288 ? -17.434 3.211 1.337 1.00 95.44 288 PRO A O 1
ATOM 2214 N N . ALA A 1 289 ? -19.370 3.532 2.457 1.00 95.81 289 ALA A N 1
ATOM 2215 C CA . ALA A 1 289 ? -19.777 2.138 2.529 1.00 95.81 289 ALA A CA 1
ATOM 2216 C C . ALA A 1 289 ? -20.761 1.799 1.399 1.00 95.81 289 ALA A C 1
ATOM 2218 O O . ALA A 1 289 ? -21.493 2.667 0.925 1.00 95.81 289 ALA A O 1
ATOM 2219 N N . GLY A 1 290 ? -20.806 0.536 0.991 1.00 95.44 290 GLY A N 1
ATOM 2220 C CA . GLY A 1 290 ? -21.778 0.033 0.027 1.00 95.44 290 GLY A CA 1
ATOM 2221 C C . GLY A 1 290 ? -21.427 -1.353 -0.501 1.00 95.44 290 GLY A C 1
ATOM 2222 O O . GLY A 1 290 ? -20.297 -1.828 -0.372 1.00 95.44 290 GLY A O 1
ATOM 2223 N N . VAL A 1 291 ? -22.411 -1.997 -1.117 1.00 96.25 291 VAL A N 1
ATOM 2224 C CA . VAL A 1 291 ? -22.256 -3.238 -1.876 1.00 96.25 291 VAL A CA 1
ATOM 2225 C C . VAL A 1 291 ? -22.680 -2.964 -3.312 1.00 96.25 291 VAL A C 1
ATOM 2227 O O . VAL A 1 291 ? -23.758 -2.422 -3.539 1.00 96.25 291 VAL A O 1
ATOM 2230 N N . LEU A 1 292 ? -21.830 -3.332 -4.267 1.00 95.81 292 LEU A N 1
ATOM 2231 C CA . LEU A 1 292 ? -22.139 -3.317 -5.694 1.00 95.81 292 LEU A CA 1
ATOM 2232 C C . LEU A 1 292 ? -22.370 -4.749 -6.168 1.00 95.81 292 LEU A C 1
ATOM 2234 O O . LEU A 1 292 ? -21.506 -5.606 -5.963 1.00 95.81 292 LEU A O 1
ATOM 2238 N N . ASP A 1 293 ? -23.524 -4.999 -6.785 1.00 94.88 293 ASP A N 1
ATOM 2239 C CA . ASP A 1 293 ? -23.829 -6.271 -7.450 1.00 94.88 293 ASP A CA 1
ATOM 2240 C C . ASP A 1 293 ? -23.154 -6.383 -8.832 1.00 94.88 293 ASP A C 1
ATOM 2242 O O . ASP A 1 293 ? -22.477 -5.458 -9.288 1.00 94.88 293 ASP A O 1
ATOM 2246 N N . GLU A 1 294 ? -23.349 -7.510 -9.524 1.00 94.44 294 GLU A N 1
ATOM 2247 C CA . GLU A 1 294 ? -22.736 -7.758 -10.837 1.00 94.44 294 GLU A CA 1
ATOM 2248 C C . GLU A 1 294 ? -23.219 -6.798 -11.942 1.00 94.44 294 GLU A C 1
ATOM 2250 O O . GLU A 1 294 ? -22.608 -6.725 -13.011 1.00 94.44 294 GLU A O 1
ATOM 2255 N N . ASN A 1 295 ? -24.304 -6.059 -11.691 1.00 94.06 295 ASN A N 1
ATOM 2256 C CA . ASN A 1 295 ? -24.877 -5.058 -12.585 1.00 94.06 295 ASN A CA 1
ATOM 2257 C C . ASN A 1 295 ? -24.526 -3.622 -12.156 1.00 94.06 295 ASN A C 1
ATOM 2259 O O . ASN A 1 295 ? -25.068 -2.674 -12.725 1.00 94.06 295 ASN A O 1
ATOM 2263 N N . PHE A 1 296 ? -23.633 -3.456 -11.173 1.00 91.75 296 PHE A N 1
ATOM 2264 C CA . PHE A 1 296 ? -23.268 -2.175 -10.565 1.00 91.75 296 PHE A CA 1
ATOM 2265 C C . PHE A 1 296 ? -24.431 -1.443 -9.874 1.00 91.75 296 PHE A C 1
ATOM 2267 O O . PHE A 1 296 ? -24.382 -0.222 -9.706 1.00 91.75 296 PHE A O 1
ATOM 2274 N N . ASN A 1 297 ? -25.464 -2.162 -9.426 1.00 96.25 297 ASN A N 1
ATOM 2275 C CA . ASN A 1 297 ? -26.457 -1.582 -8.526 1.00 96.25 297 ASN A CA 1
ATOM 2276 C C . ASN A 1 297 ? -25.868 -1.477 -7.122 1.00 96.25 297 ASN A C 1
ATOM 2278 O O . ASN A 1 297 ? -25.270 -2.431 -6.621 1.00 96.25 297 ASN A O 1
ATOM 2282 N N . ILE A 1 298 ? -26.075 -0.329 -6.480 1.00 95.56 298 ILE A N 1
ATOM 2283 C CA . ILE A 1 298 ? -25.599 -0.071 -5.123 1.00 95.56 298 ILE A CA 1
ATOM 2284 C C . ILE A 1 298 ? -26.671 -0.408 -4.085 1.00 95.56 298 ILE A C 1
ATOM 2286 O O . ILE A 1 298 ? -27.839 -0.045 -4.233 1.00 95.56 298 ILE A O 1
ATOM 2290 N N . SER A 1 299 ? -26.260 -1.069 -3.007 1.00 95.00 299 SER A N 1
ATOM 2291 C CA . SER A 1 299 ? -27.056 -1.247 -1.795 1.00 95.00 299 SER A CA 1
ATOM 2292 C C . SER A 1 299 ? -26.235 -0.945 -0.548 1.00 95.00 299 SER A C 1
ATOM 2294 O O . SER A 1 299 ? -25.003 -0.988 -0.578 1.00 95.00 299 SER A O 1
ATOM 2296 N N . ASP A 1 300 ? -26.919 -0.709 0.567 1.00 95.00 300 ASP A N 1
ATOM 2297 C CA . ASP A 1 300 ? -26.260 -0.581 1.862 1.00 95.00 300 ASP A CA 1
ATOM 2298 C C . ASP A 1 300 ? -25.576 -1.893 2.268 1.00 95.00 300 ASP A C 1
ATOM 2300 O O . ASP A 1 300 ? -25.976 -2.998 1.878 1.00 95.00 300 ASP A O 1
ATOM 2304 N N . VAL A 1 301 ? -24.524 -1.752 3.068 1.00 93.44 301 VAL A N 1
ATOM 2305 C CA . VAL A 1 301 ? -23.885 -2.873 3.755 1.00 93.44 301 VAL A CA 1
ATOM 2306 C C . VAL A 1 301 ? -24.786 -3.421 4.863 1.00 93.44 301 VAL A C 1
ATOM 2308 O O . VAL A 1 301 ? -25.544 -2.686 5.490 1.00 93.44 301 VAL A O 1
ATOM 2311 N N . ASP A 1 302 ? -24.684 -4.723 5.120 1.00 91.94 302 ASP A N 1
ATOM 2312 C CA . ASP A 1 302 ? -25.538 -5.432 6.071 1.00 91.94 302 ASP A CA 1
ATOM 2313 C C . ASP A 1 302 ? -24.718 -6.497 6.803 1.00 91.94 302 ASP A C 1
ATOM 2315 O O . ASP A 1 302 ? -24.380 -7.541 6.240 1.00 91.94 302 ASP A O 1
ATOM 2319 N N . GLU A 1 303 ? -24.380 -6.211 8.062 1.00 90.19 303 GLU A N 1
ATOM 2320 C CA . GLU A 1 303 ? -23.573 -7.090 8.916 1.00 90.19 303 GLU A CA 1
ATOM 2321 C C . GLU A 1 303 ? -24.226 -8.471 9.095 1.00 90.19 303 GLU A C 1
ATOM 2323 O O . GLU A 1 303 ? -23.522 -9.475 9.166 1.00 90.19 303 GLU A O 1
ATOM 2328 N N . SER A 1 304 ? -25.565 -8.557 9.079 1.00 94.12 304 SER A N 1
ATOM 2329 C CA . SER A 1 304 ? -26.292 -9.820 9.283 1.00 94.12 304 SER A CA 1
ATOM 2330 C C . SER A 1 304 ? -26.142 -10.815 8.130 1.00 94.12 304 SER A C 1
ATOM 2332 O O . SER A 1 304 ? -26.440 -12.000 8.285 1.00 94.12 304 SER A O 1
ATOM 2334 N N . LYS A 1 305 ? -25.671 -10.345 6.969 1.00 93.56 305 LYS A N 1
ATOM 2335 C CA . LYS A 1 305 ? -25.439 -11.169 5.777 1.00 93.56 305 LYS A CA 1
ATOM 2336 C C . LYS A 1 305 ? -24.020 -11.721 5.692 1.00 93.56 305 LYS A C 1
ATOM 2338 O O . LYS A 1 305 ? -23.725 -12.464 4.757 1.00 93.56 305 LYS A O 1
ATOM 2343 N N . ILE A 1 306 ? -23.136 -11.348 6.613 1.00 94.56 306 ILE A N 1
ATOM 2344 C CA . ILE A 1 306 ? -21.744 -11.792 6.598 1.00 94.56 306 ILE A CA 1
ATOM 2345 C C . ILE A 1 306 ? -21.641 -13.155 7.271 1.00 94.56 306 ILE A C 1
ATOM 2347 O O . ILE A 1 306 ? -21.957 -13.312 8.446 1.00 94.56 306 ILE A O 1
ATOM 2351 N N . THR A 1 307 ? -21.191 -14.145 6.506 1.00 95.25 307 THR A N 1
ATOM 2352 C CA . THR A 1 307 ? -20.990 -15.524 6.962 1.00 95.25 307 THR A CA 1
ATOM 2353 C C . THR A 1 307 ? -19.664 -16.054 6.439 1.00 95.25 307 THR A C 1
ATOM 2355 O O . THR A 1 307 ? -19.291 -15.746 5.306 1.00 95.25 307 THR A O 1
ATOM 2358 N N . GLU A 1 308 ? -19.001 -16.913 7.206 1.00 95.81 308 GLU A N 1
ATOM 2359 C CA . GLU A 1 308 ? -17.763 -17.581 6.801 1.00 95.81 308 GLU A CA 1
ATOM 2360 C C . GLU A 1 308 ? -18.017 -19.073 6.564 1.00 95.81 308 GLU A C 1
ATOM 2362 O O . GLU A 1 308 ? -18.680 -19.742 7.355 1.00 95.81 308 GLU A O 1
ATOM 2367 N N . TYR A 1 309 ? -17.504 -19.602 5.451 1.00 95.56 309 TYR A N 1
ATOM 2368 C CA . TYR A 1 309 ? -17.635 -21.014 5.093 1.00 95.56 309 TYR A CA 1
ATOM 2369 C C . TYR A 1 309 ? -16.298 -21.736 5.258 1.00 95.56 309 TYR A C 1
ATOM 2371 O O . TYR A 1 309 ? -15.278 -21.283 4.739 1.00 95.56 309 TYR A O 1
ATOM 2379 N N . VAL A 1 310 ? -16.308 -22.896 5.922 1.00 96.69 310 VAL A N 1
ATOM 2380 C CA . VAL A 1 310 ? -15.080 -23.647 6.248 1.00 96.69 310 VAL A CA 1
ATOM 2381 C C . VAL A 1 310 ? -14.906 -24.958 5.482 1.00 96.69 310 VAL A C 1
ATOM 2383 O O . VAL A 1 310 ? -13.890 -25.622 5.639 1.00 96.69 310 VAL A O 1
ATOM 2386 N N . GLY A 1 311 ? -15.830 -25.342 4.594 1.00 96.62 311 GLY A N 1
ATOM 2387 C CA . GLY A 1 311 ? -15.753 -26.646 3.913 1.00 96.62 311 GLY A CA 1
ATOM 2388 C C . GLY A 1 311 ? -14.614 -26.797 2.892 1.00 96.62 311 GLY A C 1
ATOM 2389 O O . GLY A 1 311 ? -14.448 -27.871 2.320 1.00 96.62 311 GLY A O 1
ATOM 2390 N N . ARG A 1 312 ? -13.835 -25.737 2.640 1.00 95.88 312 ARG A N 1
ATOM 2391 C CA . ARG A 1 312 ? -12.560 -25.774 1.894 1.00 95.88 312 ARG A CA 1
ATOM 2392 C C . ARG A 1 312 ? -11.412 -25.134 2.685 1.00 95.88 312 ARG A C 1
ATOM 2394 O O . ARG A 1 312 ? -10.455 -24.640 2.099 1.00 95.88 312 ARG A O 1
ATOM 2401 N N . SER A 1 313 ? -11.520 -25.163 4.007 1.00 96.69 313 SER A N 1
ATOM 2402 C CA . SER A 1 313 ? -10.583 -24.549 4.943 1.00 96.69 313 SER A CA 1
ATOM 2403 C C . SER A 1 313 ? -10.193 -25.570 6.013 1.00 96.69 313 SER A C 1
ATOM 2405 O O . 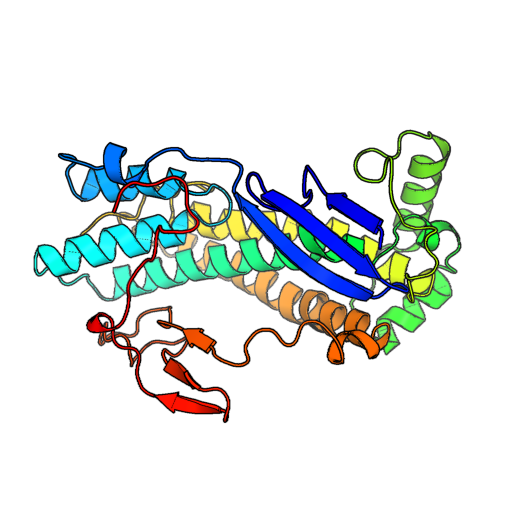SER A 1 313 ? -10.895 -26.555 6.236 1.00 96.69 313 SER A O 1
ATOM 2407 N N . TRP A 1 314 ? -9.073 -25.354 6.699 1.00 95.88 314 TRP A N 1
ATOM 2408 C CA . TRP A 1 314 ? -8.603 -26.255 7.759 1.00 95.88 314 TRP A CA 1
ATOM 2409 C C . TRP A 1 314 ? -9.217 -25.917 9.125 1.00 95.88 314 TRP A C 1
ATOM 2411 O O . TRP A 1 314 ? -8.498 -25.692 10.096 1.00 95.88 314 TRP A O 1
ATOM 2421 N N . TYR A 1 315 ? -10.549 -25.884 9.187 1.00 95.44 315 TYR A N 1
ATOM 2422 C CA . TYR A 1 315 ? -11.323 -25.644 10.407 1.00 95.44 315 TYR A CA 1
ATOM 2423 C C . TYR A 1 315 ? -12.482 -26.639 10.520 1.00 95.44 315 TYR A C 1
ATOM 2425 O O . TYR A 1 315 ? -12.960 -27.168 9.518 1.00 95.44 315 TYR A O 1
ATOM 2433 N N . GLU A 1 316 ? -12.936 -26.873 11.749 1.00 94.12 316 GLU A N 1
ATOM 2434 C CA . GLU A 1 316 ? -14.196 -27.559 12.046 1.00 94.12 316 GLU A CA 1
ATOM 2435 C C . GLU A 1 316 ? -15.289 -26.493 12.229 1.00 94.12 316 GLU A C 1
ATOM 2437 O O . GLU A 1 316 ? -15.038 -25.486 12.896 1.00 94.12 316 GLU A O 1
ATOM 2442 N N . GLY A 1 317 ? -16.456 -26.676 11.602 1.00 84.44 317 GLY A N 1
ATOM 2443 C CA . GLY A 1 317 ? -17.566 -25.711 11.601 1.00 84.44 317 GLY A CA 1
ATOM 2444 C C . GLY A 1 317 ? -18.915 -26.343 11.884 1.00 84.44 317 GLY A C 1
ATOM 2445 O O . GLY A 1 317 ? -18.989 -27.592 11.912 1.00 84.44 317 GLY A O 1
#